Protein AF-A0A7Y5UH71-F1 (afdb_monomer_lite)

Radius of gyration: 26.9 Å; chains: 1; bounding box: 73×27×62 Å

Secondary structure (DSSP, 8-state):
-------S-HHHHHHHHHHHHHHHHHHHHTT-HHHHHHHHHHHHHHSTTSHHHHHHHHHHHHHHT-HHHHHHHHHHHHHHHHHHHHHHHHHHHHHHHHHSSSPPPHHHHHHHHTHHHHHHHHT-S-HHHHHHHHHHHHHHHHIIIIIHHHHHHHTT-HHHHHHHHHHHHHHS-B-THHHHHHHHHHHTS-HHHHTTSPPB-

Structure (mmCIF, N/CA/C/O backbone):
data_AF-A0A7Y5UH71-F1
#
_entry.id   AF-A0A7Y5UH71-F1
#
loop_
_atom_site.group_PDB
_atom_site.id
_atom_site.type_symbol
_atom_site.label_atom_id
_atom_site.label_alt_id
_atom_site.label_comp_id
_atom_site.label_asym_id
_atom_site.label_entity_id
_atom_site.label_seq_id
_atom_site.pdbx_PDB_ins_code
_atom_site.Cartn_x
_atom_site.Cartn_y
_atom_site.Cartn_z
_atom_site.occupancy
_atom_site.B_iso_or_equiv
_atom_site.auth_seq_id
_atom_site.auth_comp_id
_atom_site.auth_asym_id
_atom_site.auth_atom_id
_atom_site.pdbx_PDB_model_num
ATOM 1 N N . MET A 1 1 ? 49.092 1.165 -9.009 1.00 37.97 1 MET A N 1
ATOM 2 C CA . MET A 1 1 ? 49.458 0.628 -10.336 1.00 37.97 1 MET A CA 1
ATOM 3 C C . MET A 1 1 ? 48.408 -0.379 -10.763 1.00 37.97 1 MET A C 1
ATOM 5 O O . MET A 1 1 ? 47.916 -1.130 -9.934 1.00 37.97 1 MET A O 1
ATOM 9 N N . LEU A 1 2 ? 48.037 -0.286 -12.036 1.00 47.47 2 LEU A N 1
ATOM 10 C CA . LEU A 1 2 ? 47.002 -1.014 -12.767 1.00 47.47 2 LEU A CA 1
ATOM 11 C C . LEU A 1 2 ? 47.028 -2.535 -12.537 1.00 47.47 2 LEU A C 1
ATOM 13 O O . LEU A 1 2 ? 47.973 -3.208 -12.933 1.00 47.47 2 LEU A O 1
ATOM 17 N N . GLY A 1 3 ? 45.946 -3.069 -11.972 1.00 38.03 3 GLY A N 1
ATOM 18 C CA . GLY A 1 3 ? 45.657 -4.503 -11.905 1.00 38.03 3 GLY A CA 1
ATOM 19 C C . GLY A 1 3 ? 44.362 -4.817 -12.644 1.00 38.03 3 GLY A C 1
ATOM 20 O O . GLY A 1 3 ? 43.424 -5.348 -12.057 1.00 38.03 3 GLY A O 1
ATOM 21 N N . GLY A 1 4 ? 44.275 -4.411 -13.914 1.00 42.75 4 GLY A N 1
ATOM 22 C CA . GLY A 1 4 ? 43.166 -4.791 -14.781 1.00 42.75 4 GLY A CA 1
ATOM 23 C C . GLY A 1 4 ? 43.119 -6.311 -14.888 1.00 42.75 4 GLY A C 1
ATOM 24 O O . GLY A 1 4 ? 44.077 -6.924 -15.363 1.00 42.75 4 GLY A O 1
ATOM 25 N N . ARG A 1 5 ? 42.018 -6.924 -14.438 1.00 48.25 5 ARG A N 1
ATOM 26 C CA . ARG A 1 5 ? 41.715 -8.319 -14.767 1.00 48.25 5 ARG A CA 1
ATOM 27 C C . ARG A 1 5 ? 41.728 -8.423 -16.293 1.00 48.25 5 ARG A C 1
ATOM 29 O O . ARG A 1 5 ? 40.828 -7.921 -16.960 1.00 48.25 5 ARG A O 1
ATOM 36 N N . ARG A 1 6 ? 42.792 -9.010 -16.848 1.00 52.81 6 ARG A N 1
ATOM 37 C CA . ARG A 1 6 ? 42.854 -9.382 -18.264 1.00 52.81 6 ARG A CA 1
ATOM 38 C C . ARG A 1 6 ? 41.668 -10.313 -18.550 1.00 52.81 6 ARG A C 1
ATOM 40 O O . ARG A 1 6 ? 41.416 -11.201 -17.734 1.00 52.81 6 ARG A O 1
ATOM 47 N N . PRO A 1 7 ? 40.938 -10.133 -19.660 1.00 50.53 7 PRO A N 1
ATOM 48 C CA . PRO A 1 7 ? 39.843 -11.026 -20.000 1.00 50.53 7 PRO A CA 1
ATOM 49 C C . PRO A 1 7 ? 40.443 -12.396 -20.327 1.00 50.53 7 PRO A C 1
ATOM 51 O O . PRO A 1 7 ? 41.177 -12.532 -21.301 1.00 50.53 7 PRO A O 1
ATOM 54 N N . ILE A 1 8 ? 40.168 -13.390 -19.483 1.00 55.56 8 ILE A N 1
ATOM 55 C CA . ILE A 1 8 ? 40.640 -14.772 -19.665 1.00 55.56 8 ILE A CA 1
ATOM 56 C C . ILE A 1 8 ? 39.897 -15.467 -20.824 1.00 55.56 8 ILE A C 1
ATOM 58 O O . ILE A 1 8 ? 40.369 -16.482 -21.317 1.00 55.56 8 ILE A O 1
ATOM 62 N N . ASP A 1 9 ? 38.812 -14.887 -21.354 1.00 62.16 9 ASP A N 1
ATOM 63 C CA . ASP A 1 9 ? 38.167 -15.403 -22.565 1.00 62.16 9 ASP A CA 1
ATOM 64 C C . ASP A 1 9 ? 37.488 -14.282 -23.378 1.00 62.16 9 ASP A C 1
ATOM 66 O O . ASP A 1 9 ? 36.322 -13.929 -23.184 1.00 62.16 9 ASP A O 1
ATOM 70 N N . THR A 1 10 ? 38.245 -13.664 -24.289 1.00 72.19 10 THR A N 1
ATOM 71 C CA . THR A 1 10 ? 37.750 -12.609 -25.191 1.00 72.19 10 THR A CA 1
ATOM 72 C C . THR A 1 10 ? 36.644 -13.105 -26.123 1.00 72.19 10 THR A C 1
ATOM 74 O O . THR A 1 10 ? 35.763 -12.321 -26.481 1.00 72.19 10 THR A O 1
ATOM 77 N N . ALA A 1 11 ? 36.644 -14.395 -26.478 1.00 80.62 11 ALA A N 1
ATOM 78 C CA . ALA A 1 11 ? 35.631 -15.002 -27.337 1.00 80.62 11 ALA A CA 1
ATOM 79 C C . ALA A 1 11 ? 34.317 -15.245 -26.584 1.00 80.62 11 ALA A C 1
ATOM 81 O O . ALA A 1 11 ? 33.237 -15.040 -27.141 1.00 80.62 11 ALA A O 1
ATOM 82 N N . TYR A 1 12 ? 34.380 -15.648 -25.313 1.00 81.00 12 TYR A N 1
ATOM 83 C CA . TYR A 1 12 ? 33.202 -15.708 -24.446 1.00 81.00 12 TYR A CA 1
ATOM 84 C C . TYR A 1 12 ? 32.561 -14.327 -24.265 1.00 81.00 12 TYR A C 1
ATOM 86 O O . TYR A 1 12 ? 31.370 -14.175 -24.529 1.00 81.00 12 TYR A O 1
ATOM 94 N N . VAL A 1 13 ? 33.351 -13.306 -23.912 1.00 82.50 13 VAL A N 1
ATOM 95 C CA . VAL A 1 13 ? 32.844 -11.934 -23.719 1.00 82.50 13 VAL A CA 1
ATOM 96 C C . VAL A 1 13 ? 32.226 -11.377 -25.006 1.00 82.50 13 VAL A C 1
ATOM 98 O O . VAL A 1 13 ? 31.156 -10.776 -24.963 1.00 82.50 13 VAL A O 1
ATOM 101 N N . ALA A 1 14 ? 32.850 -11.614 -26.165 1.00 85.75 14 ALA A N 1
ATOM 102 C CA . ALA A 1 14 ? 32.298 -11.193 -27.454 1.00 85.75 14 ALA A CA 1
ATOM 103 C C . ALA A 1 14 ? 30.986 -11.920 -27.803 1.00 85.75 14 ALA A C 1
ATOM 105 O O . ALA A 1 14 ? 30.044 -11.292 -28.287 1.00 85.75 14 ALA A O 1
ATOM 106 N N . ARG A 1 15 ? 30.894 -13.232 -27.535 1.00 89.69 15 ARG A N 1
ATOM 107 C CA . ARG A 1 15 ? 29.652 -13.998 -27.737 1.00 89.69 15 ARG A CA 1
ATOM 108 C C . ARG A 1 15 ? 28.528 -13.513 -26.832 1.00 89.69 15 ARG A C 1
ATOM 110 O O . ARG A 1 15 ? 27.406 -13.382 -27.316 1.00 89.69 15 ARG A O 1
ATOM 117 N N . GLN A 1 16 ? 28.826 -13.243 -25.563 1.00 91.19 16 GLN A N 1
ATOM 118 C CA . GLN A 1 16 ? 27.834 -12.754 -24.613 1.00 91.19 16 GLN A CA 1
ATOM 119 C C . GLN A 1 16 ? 27.305 -11.380 -25.034 1.00 91.19 16 GLN A C 1
ATOM 121 O O . GLN A 1 16 ? 26.099 -11.222 -25.189 1.00 91.19 16 GLN A O 1
ATOM 126 N N . LEU A 1 17 ? 28.197 -10.446 -25.381 1.00 91.69 17 LEU A N 1
ATOM 127 C CA . LEU A 1 17 ? 27.810 -9.132 -25.899 1.00 91.69 17 LEU A CA 1
ATOM 128 C C . LEU A 1 17 ? 26.914 -9.236 -27.148 1.00 91.69 17 LEU A C 1
ATOM 130 O O . LEU A 1 17 ? 25.917 -8.528 -27.263 1.00 91.69 17 LEU A O 1
ATOM 134 N N . ALA A 1 18 ? 27.225 -10.147 -28.076 1.00 93.75 18 ALA A N 1
ATOM 135 C CA . ALA A 1 18 ? 26.396 -10.370 -29.260 1.00 93.75 18 ALA A CA 1
ATOM 136 C C . ALA A 1 18 ? 25.012 -10.959 -28.927 1.00 93.75 18 ALA A C 1
ATOM 138 O O . ALA A 1 18 ? 24.036 -10.680 -29.624 1.00 93.75 18 ALA A O 1
ATOM 139 N N . LEU A 1 19 ? 24.905 -11.798 -27.892 1.00 95.19 19 LEU A N 1
ATOM 140 C CA . LEU A 1 19 ? 23.616 -12.287 -27.395 1.00 95.19 19 LEU A CA 1
ATOM 141 C C . LEU A 1 19 ? 22.807 -11.158 -26.756 1.00 95.19 19 LEU A C 1
ATOM 143 O O . LEU A 1 19 ? 21.626 -11.027 -27.067 1.00 95.19 19 LEU A O 1
ATOM 147 N N . ASP A 1 20 ? 23.448 -10.320 -25.947 1.00 95.44 20 ASP A N 1
ATOM 148 C CA . ASP A 1 20 ? 22.790 -9.212 -25.257 1.00 95.44 20 ASP A CA 1
ATOM 149 C C . ASP A 1 20 ? 22.256 -8.168 -26.241 1.00 95.44 20 ASP A C 1
ATOM 151 O O . ASP A 1 20 ? 21.101 -7.756 -26.128 1.00 95.44 20 ASP A O 1
ATOM 155 N N . LEU A 1 21 ? 23.041 -7.822 -27.267 1.00 96.69 21 LEU A N 1
ATOM 156 C CA . LEU A 1 21 ? 22.605 -6.937 -28.351 1.00 96.69 21 LEU A CA 1
ATOM 157 C C . LEU A 1 21 ? 21.426 -7.529 -29.134 1.00 96.69 21 LEU A C 1
ATOM 159 O O . LEU A 1 21 ? 20.448 -6.833 -29.382 1.00 96.69 21 LEU A O 1
ATOM 163 N N . ARG A 1 22 ? 21.464 -8.826 -29.475 1.00 97.50 22 ARG A N 1
ATOM 164 C CA . ARG A 1 22 ? 20.330 -9.493 -30.145 1.00 97.50 22 ARG A CA 1
ATOM 165 C C . ARG A 1 22 ? 19.072 -9.509 -29.285 1.00 97.50 22 ARG A C 1
ATOM 167 O O . ARG A 1 22 ? 17.972 -9.412 -29.824 1.00 97.50 22 ARG A O 1
ATOM 174 N N . HIS A 1 23 ? 19.222 -9.655 -27.972 1.00 97.31 23 HIS A N 1
ATOM 175 C CA . HIS A 1 23 ? 18.093 -9.597 -27.057 1.00 97.31 23 HIS A CA 1
ATOM 176 C C . HIS A 1 23 ? 17.493 -8.187 -27.010 1.00 97.31 23 HIS A C 1
ATOM 178 O O . HIS A 1 23 ? 16.288 -8.052 -27.203 1.00 97.31 23 HIS A O 1
ATOM 184 N N . ALA A 1 24 ? 18.324 -7.150 -26.857 1.00 97.19 24 ALA A N 1
ATOM 185 C CA . ALA A 1 24 ? 17.881 -5.755 -26.895 1.00 97.19 24 ALA A CA 1
ATOM 186 C C . ALA A 1 24 ? 17.159 -5.417 -28.214 1.00 97.19 24 ALA A C 1
ATOM 188 O O . ALA A 1 24 ? 16.042 -4.900 -28.194 1.00 97.19 24 ALA A O 1
ATOM 189 N N . ASP A 1 25 ? 17.731 -5.822 -29.351 1.00 97.44 25 ASP A N 1
ATOM 190 C CA . ASP A 1 25 ? 17.113 -5.700 -30.676 1.00 97.44 25 ASP A CA 1
ATOM 191 C C . ASP A 1 25 ? 15.751 -6.406 -30.755 1.00 97.44 25 ASP A C 1
ATOM 193 O O . ASP A 1 25 ? 14.819 -5.911 -31.389 1.00 97.44 25 ASP A O 1
ATOM 197 N N . SER A 1 26 ? 15.635 -7.598 -30.161 1.00 97.94 26 SER A N 1
ATOM 198 C CA . SER A 1 26 ? 14.390 -8.369 -30.163 1.00 97.94 26 SER A CA 1
ATOM 199 C C . SER A 1 26 ? 13.295 -7.667 -29.365 1.00 97.94 26 SER A C 1
ATOM 201 O O . SER A 1 26 ? 12.152 -7.641 -29.818 1.00 97.94 26 SER A O 1
ATOM 203 N N . LEU A 1 27 ? 13.635 -7.097 -28.205 1.00 96.94 27 LEU A N 1
ATOM 204 C CA . LEU A 1 27 ? 12.713 -6.294 -27.396 1.00 96.94 27 LEU A CA 1
ATOM 205 C C . LEU A 1 27 ? 12.265 -5.056 -28.179 1.00 96.94 27 LEU A C 1
ATOM 207 O O . LEU A 1 27 ? 11.071 -4.763 -28.245 1.00 96.94 27 LEU A O 1
ATOM 211 N N . GLU A 1 28 ? 13.208 -4.381 -28.845 1.00 95.69 28 GLU A N 1
ATOM 212 C CA . GLU A 1 28 ? 12.903 -3.202 -29.651 1.00 95.69 28 GLU A CA 1
ATOM 213 C C . GLU A 1 28 ? 11.927 -3.544 -30.791 1.00 95.69 28 GLU A C 1
ATOM 215 O O . GLU A 1 28 ? 10.912 -2.871 -30.971 1.00 95.69 28 GLU A O 1
ATOM 220 N N . ARG A 1 29 ? 12.182 -4.626 -31.538 1.00 96.19 29 ARG A N 1
ATOM 221 C CA . ARG A 1 29 ? 11.302 -5.073 -32.634 1.00 96.19 29 ARG A CA 1
ATOM 222 C C . ARG A 1 29 ? 9.929 -5.532 -32.151 1.00 96.19 29 ARG A C 1
ATOM 224 O O . ARG A 1 29 ? 8.959 -5.395 -32.890 1.00 96.19 29 ARG A O 1
ATOM 231 N N . ALA A 1 30 ? 9.843 -6.060 -30.932 1.00 95.94 30 ALA A N 1
ATOM 232 C CA . ALA A 1 30 ? 8.582 -6.427 -30.295 1.00 95.94 30 ALA A CA 1
ATOM 233 C C . ALA A 1 30 ? 7.802 -5.213 -29.749 1.00 95.94 30 ALA A C 1
ATOM 235 O O . ALA A 1 30 ? 6.698 -5.382 -29.237 1.00 95.94 30 ALA A O 1
ATOM 236 N N . GLY A 1 31 ? 8.357 -3.998 -29.836 1.00 92.88 31 GLY A N 1
ATOM 237 C CA . GLY A 1 31 ? 7.751 -2.786 -29.285 1.00 92.88 31 GLY A CA 1
ATOM 238 C C . GLY A 1 31 ? 7.830 -2.688 -27.759 1.00 92.88 31 GLY A C 1
ATOM 239 O O . GLY A 1 31 ? 7.159 -1.845 -27.167 1.00 92.88 31 GLY A O 1
ATOM 240 N N . GLN A 1 32 ? 8.648 -3.524 -27.115 1.00 94.19 32 GLN A N 1
ATOM 241 C CA . GLN A 1 32 ? 8.912 -3.486 -25.675 1.00 94.19 32 GLN A CA 1
ATOM 242 C C . GLN A 1 32 ? 9.978 -2.421 -25.389 1.00 94.19 32 GLN A C 1
ATOM 244 O O . GLN A 1 32 ? 11.134 -2.726 -25.094 1.00 94.19 32 GLN A O 1
ATOM 249 N N . TRP A 1 33 ? 9.598 -1.154 -25.583 1.00 94.12 33 TRP A N 1
ATOM 250 C CA . TRP A 1 33 ? 10.518 -0.012 -25.598 1.00 94.12 33 TRP A CA 1
ATOM 251 C C . TRP A 1 33 ? 11.258 0.189 -24.273 1.00 94.12 33 TRP A C 1
ATOM 253 O O . TRP A 1 33 ? 12.443 0.504 -24.286 1.00 94.12 33 TRP A O 1
ATOM 263 N N . ASP A 1 34 ? 10.577 -0.008 -23.146 1.00 94.31 34 ASP A N 1
ATOM 264 C CA . ASP A 1 34 ? 11.148 0.095 -21.802 1.00 94.31 34 ASP A CA 1
ATOM 265 C C . ASP A 1 34 ? 12.222 -0.976 -21.561 1.00 94.31 34 ASP A C 1
ATOM 267 O O . ASP A 1 34 ? 13.342 -0.657 -21.158 1.00 94.31 34 ASP A O 1
ATOM 271 N N . GLY A 1 35 ? 11.913 -2.234 -21.890 1.00 95.25 35 GLY A N 1
ATOM 272 C CA . GLY A 1 35 ? 12.853 -3.346 -21.780 1.00 95.25 35 GLY A CA 1
ATOM 273 C C . GLY A 1 35 ? 14.047 -3.196 -22.724 1.00 95.25 35 GLY A C 1
ATOM 274 O O . GLY A 1 35 ? 15.187 -3.435 -22.324 1.00 95.25 35 GLY A O 1
ATOM 275 N N . ALA A 1 36 ? 13.806 -2.762 -23.964 1.00 96.88 36 ALA A N 1
ATOM 276 C CA . ALA A 1 36 ? 14.859 -2.527 -24.948 1.00 96.88 36 ALA A CA 1
ATOM 277 C C . ALA A 1 36 ? 15.823 -1.421 -24.498 1.00 96.88 36 ALA A C 1
ATOM 279 O O . ALA A 1 36 ? 17.039 -1.613 -24.524 1.00 96.88 36 ALA A O 1
ATOM 280 N N . GLU A 1 37 ? 15.292 -0.278 -24.051 1.00 97.19 37 GLU A N 1
ATOM 281 C CA . GLU A 1 37 ? 16.109 0.828 -23.555 1.00 97.19 37 GLU A CA 1
ATOM 282 C C . GLU A 1 37 ? 16.962 0.399 -22.359 1.00 97.19 37 GLU A C 1
ATOM 284 O O . GLU A 1 37 ? 18.172 0.638 -22.362 1.00 97.19 37 GLU A O 1
ATOM 289 N N . LEU A 1 38 ? 16.352 -0.250 -21.358 1.00 96.50 38 LEU A N 1
ATOM 290 C CA . LEU A 1 38 ? 17.066 -0.735 -20.178 1.00 96.50 38 LEU A CA 1
ATOM 291 C C . LEU A 1 38 ? 18.224 -1.646 -20.590 1.00 96.50 38 LEU A C 1
ATOM 293 O O . LEU A 1 38 ? 19.358 -1.427 -20.163 1.00 96.50 38 LEU A O 1
ATOM 297 N N . ARG A 1 39 ? 17.967 -2.605 -21.488 1.00 97.31 39 ARG A N 1
ATOM 298 C CA . ARG A 1 39 ? 18.988 -3.559 -21.922 1.00 97.31 39 ARG A CA 1
ATOM 299 C C . ARG A 1 39 ? 20.139 -2.890 -22.670 1.00 97.31 39 ARG A C 1
ATOM 301 O O . ARG A 1 39 ? 21.297 -3.224 -22.432 1.00 97.31 39 ARG A O 1
ATOM 308 N N . TYR A 1 40 ? 19.855 -1.922 -23.540 1.00 98.12 40 TYR A N 1
ATOM 309 C CA . TYR A 1 40 ? 20.910 -1.154 -24.205 1.00 98.12 40 TYR A CA 1
ATOM 310 C C . TYR A 1 40 ? 21.727 -0.296 -23.221 1.00 98.12 40 TYR A C 1
ATOM 312 O O . TYR A 1 40 ? 22.945 -0.190 -23.385 1.00 98.12 40 TYR A O 1
ATOM 320 N N . ARG A 1 41 ? 21.105 0.280 -22.179 1.00 97.5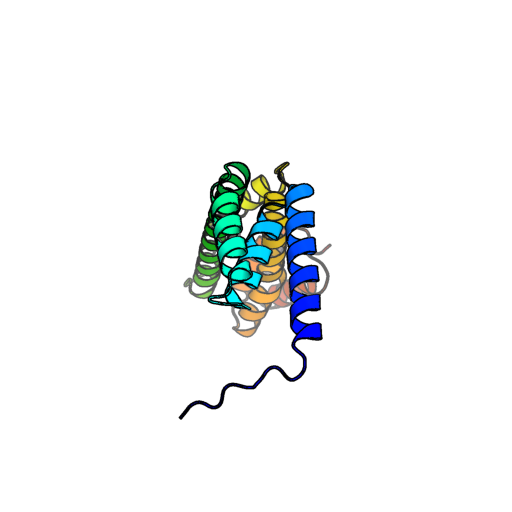0 41 ARG A N 1
ATOM 321 C CA . ARG A 1 41 ? 21.835 1.010 -21.123 1.00 97.50 41 ARG A CA 1
ATOM 322 C C . ARG A 1 41 ? 22.742 0.085 -20.310 1.00 97.50 41 ARG A C 1
ATOM 324 O O . ARG A 1 41 ? 23.885 0.456 -20.058 1.00 97.50 41 ARG A O 1
ATOM 331 N N . GLU A 1 42 ? 22.273 -1.108 -19.946 1.00 96.38 42 GLU A N 1
ATOM 332 C CA . GLU A 1 42 ? 23.088 -2.132 -19.269 1.00 96.38 42 GLU A CA 1
ATOM 333 C C . GLU A 1 42 ? 24.315 -2.514 -20.108 1.00 96.38 42 GLU A C 1
ATOM 335 O O . GLU A 1 42 ? 25.440 -2.445 -19.619 1.00 96.38 42 GLU A O 1
ATOM 340 N N . ILE A 1 43 ? 24.127 -2.792 -21.405 1.00 95.62 43 ILE A N 1
ATOM 341 C CA . ILE A 1 43 ? 25.232 -3.090 -22.331 1.00 95.62 43 ILE A CA 1
ATOM 342 C C . ILE A 1 43 ? 26.254 -1.944 -22.358 1.00 95.62 43 ILE A C 1
ATOM 344 O O . ILE A 1 43 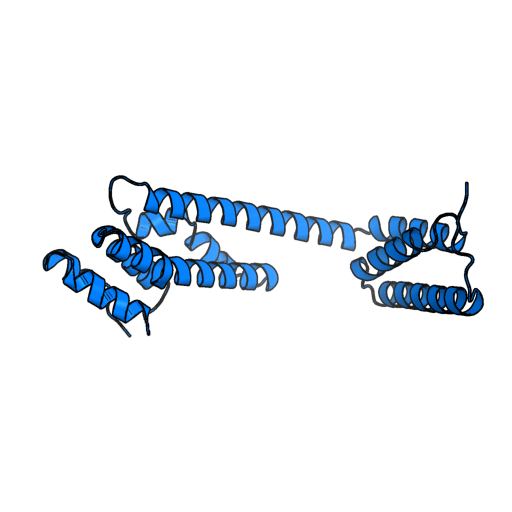? 27.462 -2.181 -22.314 1.00 95.62 43 ILE A O 1
ATOM 348 N N . ALA A 1 44 ? 25.797 -0.691 -22.414 1.00 95.81 44 ALA A N 1
ATOM 349 C CA . ALA A 1 44 ? 26.689 0.467 -22.413 1.00 95.81 44 ALA A CA 1
ATOM 350 C C . ALA A 1 44 ? 27.522 0.590 -21.122 1.00 95.81 44 ALA A C 1
ATOM 352 O O . ALA A 1 44 ? 28.677 1.022 -21.185 1.00 95.81 44 ALA A O 1
ATOM 353 N N . LEU A 1 45 ? 26.955 0.200 -19.975 1.00 94.06 45 LEU A N 1
ATOM 354 C CA . LEU A 1 45 ? 27.646 0.163 -18.682 1.00 94.06 45 LEU A CA 1
ATOM 355 C C . LEU A 1 45 ? 28.649 -0.994 -18.584 1.00 94.06 45 LEU A C 1
ATOM 357 O O . LEU A 1 45 ? 29.715 -0.811 -17.997 1.00 94.06 45 LEU A O 1
ATOM 361 N N . ASP A 1 46 ? 28.337 -2.147 -19.179 1.00 90.94 46 ASP A N 1
ATOM 362 C CA . ASP A 1 46 ? 29.180 -3.349 -19.136 1.00 90.94 46 ASP A CA 1
ATOM 363 C C . ASP A 1 46 ? 30.406 -3.260 -20.058 1.00 90.94 46 ASP A C 1
ATOM 365 O O . ASP A 1 46 ? 31.467 -3.820 -19.761 1.00 90.94 46 ASP A O 1
ATOM 369 N N . VAL A 1 47 ? 30.294 -2.539 -21.180 1.00 90.19 47 VAL A N 1
ATOM 370 C CA . VAL A 1 47 ? 31.397 -2.338 -22.137 1.00 90.19 47 VAL A CA 1
ATOM 371 C C . VAL A 1 47 ? 31.705 -0.855 -22.395 1.00 90.19 47 VAL A C 1
ATOM 373 O O . VAL A 1 47 ? 31.649 -0.388 -23.542 1.00 90.19 47 VAL A O 1
ATOM 376 N N . PRO A 1 48 ? 32.105 -0.095 -21.357 1.00 88.38 48 PRO A N 1
ATOM 377 C CA . PRO A 1 48 ? 32.317 1.339 -21.478 1.00 88.38 48 PRO A CA 1
ATOM 378 C C . PRO A 1 48 ? 33.484 1.644 -22.427 1.00 88.38 48 PRO A C 1
ATOM 380 O O . PRO A 1 48 ? 34.523 0.980 -22.422 1.00 88.38 48 PRO A O 1
ATOM 383 N N . GLY A 1 49 ? 33.313 2.664 -23.271 1.00 83.38 49 GLY A N 1
ATOM 384 C CA . GLY A 1 49 ? 34.339 3.133 -24.211 1.00 83.38 49 GLY A CA 1
ATOM 385 C C . GLY A 1 49 ? 34.514 2.291 -25.482 1.00 83.38 49 GLY A C 1
ATOM 386 O O . GLY A 1 49 ? 35.209 2.732 -26.400 1.00 83.38 49 GLY A O 1
ATOM 387 N N . ARG A 1 50 ? 33.864 1.125 -25.598 1.00 89.12 50 ARG A N 1
ATOM 388 C CA . ARG A 1 50 ? 33.850 0.342 -26.846 1.00 89.12 50 ARG A CA 1
ATOM 389 C C . ARG A 1 50 ? 32.856 0.917 -27.867 1.00 89.12 50 ARG A C 1
ATOM 391 O O . ARG A 1 50 ? 31.873 1.543 -27.464 1.00 89.12 50 ARG A O 1
ATOM 398 N N . PRO A 1 51 ? 33.078 0.736 -29.185 1.00 92.81 51 PRO A N 1
ATOM 399 C CA . PRO A 1 51 ? 32.113 1.137 -30.211 1.00 92.81 51 PRO A CA 1
ATOM 400 C C . PRO A 1 51 ? 30.703 0.593 -29.954 1.00 92.81 51 PRO A C 1
ATOM 402 O O . PRO A 1 51 ? 29.746 1.353 -30.035 1.00 92.81 51 PRO A O 1
ATOM 405 N N . GLU A 1 52 ? 30.585 -0.675 -29.563 1.00 91.94 52 GLU A N 1
ATOM 406 C CA . GLU A 1 52 ? 29.313 -1.343 -29.277 1.00 91.94 52 GLU A CA 1
ATOM 407 C C . GLU A 1 52 ? 28.588 -0.703 -28.090 1.00 91.94 52 GLU A C 1
ATOM 409 O O . GLU A 1 52 ? 27.399 -0.417 -28.187 1.00 91.94 52 GLU A O 1
ATOM 414 N N . GLY A 1 53 ? 29.307 -0.399 -27.003 1.00 92.62 53 GLY A N 1
ATOM 415 C CA . GLY A 1 53 ? 28.738 0.296 -25.845 1.00 92.62 53 GLY A CA 1
ATOM 416 C C . GLY A 1 53 ? 28.270 1.715 -26.182 1.00 92.62 53 GLY A C 1
ATOM 417 O O . GLY A 1 53 ? 27.207 2.138 -25.736 1.00 92.62 53 GLY A O 1
ATOM 418 N N . ARG A 1 54 ? 29.013 2.443 -27.031 1.00 95.31 54 ARG A N 1
ATOM 419 C CA . ARG A 1 54 ? 28.599 3.776 -27.512 1.00 95.31 54 ARG A CA 1
ATOM 420 C C . ARG A 1 54 ? 27.353 3.716 -28.396 1.00 95.31 54 ARG A C 1
ATOM 422 O O . ARG A 1 54 ? 26.481 4.566 -28.252 1.00 95.31 54 ARG A O 1
ATOM 429 N N . LEU A 1 55 ? 27.265 2.728 -29.288 1.00 95.81 55 LEU A N 1
ATOM 430 C CA . LEU A 1 55 ? 26.089 2.520 -30.138 1.00 95.81 55 LEU A CA 1
ATOM 431 C C . LEU A 1 55 ? 24.867 2.108 -29.314 1.00 95.81 55 LEU A C 1
ATOM 433 O O . LEU A 1 55 ? 23.789 2.653 -29.529 1.00 95.81 55 LEU A O 1
ATOM 437 N N . ALA A 1 56 ? 25.041 1.210 -28.340 1.00 96.56 56 ALA A N 1
ATOM 438 C CA . ALA A 1 56 ? 23.981 0.823 -27.416 1.00 96.56 56 ALA A CA 1
ATOM 439 C C . ALA A 1 56 ? 23.467 2.036 -26.625 1.00 96.56 56 ALA A C 1
ATOM 441 O O . ALA A 1 56 ? 22.263 2.265 -26.577 1.00 96.56 56 ALA A O 1
ATOM 442 N N . LEU A 1 57 ? 24.361 2.876 -26.092 1.00 97.12 57 LEU A N 1
ATOM 443 C CA . LEU A 1 57 ? 23.956 4.097 -25.391 1.00 97.12 57 LEU A CA 1
ATOM 444 C C . LEU A 1 57 ? 23.183 5.062 -26.300 1.00 97.12 57 LEU A C 1
ATOM 446 O O . LEU A 1 57 ? 22.117 5.534 -25.915 1.00 97.12 57 LEU A O 1
ATOM 450 N N . ALA A 1 58 ? 23.681 5.317 -27.514 1.00 96.94 58 ALA A N 1
ATOM 451 C CA . ALA A 1 58 ? 22.989 6.172 -28.478 1.00 96.94 58 ALA A CA 1
ATOM 452 C C . ALA A 1 58 ? 21.591 5.627 -28.810 1.00 96.94 58 ALA A C 1
ATOM 454 O O . ALA A 1 58 ? 20.622 6.384 -28.846 1.00 96.94 58 ALA A O 1
ATOM 455 N N . ARG A 1 59 ? 21.469 4.304 -28.974 1.00 96.88 59 ARG A N 1
ATOM 456 C CA . ARG A 1 59 ? 20.188 3.653 -29.243 1.00 96.88 59 ARG A CA 1
ATOM 457 C C . ARG A 1 59 ? 19.229 3.738 -28.060 1.00 96.88 59 ARG A C 1
ATOM 459 O O . ARG A 1 59 ? 18.052 4.035 -28.256 1.00 96.88 59 ARG A O 1
ATOM 466 N N . ALA A 1 60 ? 19.722 3.544 -26.838 1.00 96.88 60 ALA A N 1
ATOM 467 C CA . ALA A 1 60 ? 18.938 3.762 -25.628 1.00 96.88 60 ALA A CA 1
ATOM 468 C C . ALA A 1 60 ? 18.429 5.208 -25.543 1.00 96.88 60 ALA A C 1
ATOM 470 O O . ALA A 1 60 ? 17.263 5.432 -25.235 1.00 96.88 60 ALA A O 1
ATOM 471 N N . ASP A 1 61 ? 19.260 6.199 -25.862 1.00 96.75 61 ASP A N 1
ATOM 472 C CA . ASP A 1 61 ? 18.847 7.604 -25.829 1.00 96.75 61 ASP A CA 1
ATOM 473 C C . ASP A 1 61 ? 17.827 7.953 -26.924 1.00 96.75 61 ASP A C 1
ATOM 475 O O . ASP A 1 61 ? 16.962 8.801 -26.706 1.00 96.75 61 ASP A O 1
ATOM 479 N N . GLU A 1 62 ? 17.881 7.300 -28.088 1.00 96.38 62 GLU A N 1
ATOM 480 C CA . GLU A 1 62 ? 16.840 7.406 -29.119 1.00 96.38 62 GLU A CA 1
ATOM 481 C C . GLU A 1 62 ? 15.515 6.793 -28.657 1.00 96.38 62 GLU A C 1
ATOM 483 O O . GLU A 1 62 ? 14.470 7.438 -28.757 1.00 96.38 62 GLU A O 1
ATOM 488 N N . ILE A 1 63 ? 15.546 5.570 -28.117 1.00 96.12 63 ILE A N 1
ATOM 489 C CA . ILE A 1 63 ? 14.352 4.903 -27.581 1.00 96.12 63 ILE A CA 1
ATOM 490 C C . ILE A 1 63 ? 13.761 5.727 -26.431 1.00 96.12 63 ILE A C 1
ATOM 492 O O . ILE A 1 63 ? 12.552 5.946 -26.392 1.00 96.12 63 ILE A O 1
ATOM 496 N N . GLY A 1 64 ? 14.615 6.262 -25.555 1.00 93.19 64 GLY A N 1
ATOM 497 C CA . GLY A 1 64 ? 14.256 7.105 -24.416 1.00 93.19 64 GLY A CA 1
ATOM 498 C C . GLY A 1 64 ? 13.489 8.381 -24.775 1.00 93.19 64 GLY A C 1
ATOM 499 O O . GLY A 1 64 ? 12.798 8.924 -23.913 1.00 93.19 64 GLY A O 1
ATOM 500 N N . LYS A 1 65 ? 13.586 8.849 -26.027 1.00 94.81 65 LYS A N 1
ATOM 501 C CA . LYS A 1 65 ? 12.878 10.031 -26.550 1.00 94.81 65 LYS A CA 1
ATOM 502 C C . LYS A 1 65 ? 11.544 9.697 -27.220 1.00 94.81 65 LYS A C 1
ATOM 504 O O . LYS A 1 65 ? 10.860 10.610 -27.667 1.00 94.81 65 LYS A O 1
ATOM 509 N N . ARG A 1 66 ? 11.173 8.418 -27.334 1.00 93.31 66 ARG A N 1
ATOM 510 C CA . ARG A 1 66 ? 9.904 8.019 -27.957 1.00 93.31 66 ARG A CA 1
ATOM 511 C C . ARG A 1 66 ? 8.723 8.408 -27.073 1.00 93.31 66 ARG A C 1
ATOM 513 O O . ARG A 1 66 ? 8.700 8.063 -25.893 1.00 93.31 66 ARG A O 1
ATOM 520 N N . ASP A 1 67 ? 7.697 9.003 -27.680 1.00 91.81 67 ASP A N 1
ATOM 521 C CA . ASP A 1 67 ? 6.486 9.454 -26.982 1.00 91.81 67 ASP A CA 1
ATOM 522 C C . ASP A 1 67 ? 5.841 8.350 -26.141 1.00 91.81 67 ASP A C 1
ATOM 524 O O . ASP A 1 67 ? 5.544 8.568 -24.974 1.00 91.81 67 ASP A O 1
ATOM 528 N N . ALA A 1 68 ? 5.711 7.133 -26.682 1.00 86.56 68 ALA A N 1
ATOM 529 C CA . ALA A 1 68 ? 5.127 6.001 -25.957 1.00 86.56 68 ALA A CA 1
ATOM 530 C C . ALA A 1 68 ? 5.852 5.696 -24.632 1.00 86.56 68 ALA A C 1
ATOM 532 O O . ALA A 1 68 ? 5.211 5.396 -23.624 1.00 86.56 68 ALA A O 1
ATOM 533 N N . LEU A 1 69 ? 7.184 5.800 -24.617 1.00 91.19 69 LEU A N 1
ATOM 534 C CA . LEU A 1 69 ? 7.985 5.560 -23.420 1.00 91.19 69 LEU A CA 1
ATOM 535 C C . LEU A 1 69 ? 7.942 6.756 -22.462 1.00 91.19 69 LEU A C 1
ATOM 537 O O . LEU A 1 69 ? 7.897 6.562 -21.249 1.00 91.19 69 LEU A O 1
ATOM 541 N N . LEU A 1 70 ? 7.905 7.985 -22.984 1.00 92.06 70 LEU A N 1
ATOM 542 C CA . LEU A 1 70 ? 7.701 9.188 -22.173 1.00 92.06 70 LEU A CA 1
ATOM 543 C C . LEU A 1 70 ? 6.332 9.166 -21.478 1.00 92.06 70 LEU A C 1
ATOM 545 O O . LEU A 1 70 ? 6.258 9.406 -20.276 1.00 92.06 70 LEU A O 1
ATOM 549 N N . THR A 1 71 ? 5.267 8.794 -22.194 1.00 89.88 71 THR A N 1
ATOM 550 C CA . THR A 1 71 ? 3.921 8.614 -21.632 1.00 89.88 71 THR A CA 1
ATOM 551 C C . THR A 1 71 ? 3.897 7.517 -20.572 1.00 89.88 71 THR A C 1
ATOM 553 O O . THR A 1 71 ? 3.345 7.729 -19.494 1.00 89.88 71 THR A O 1
ATOM 556 N N . LEU A 1 72 ? 4.524 6.363 -20.832 1.00 87.62 72 LEU A N 1
ATOM 557 C CA . LEU A 1 72 ? 4.618 5.278 -19.851 1.00 87.62 72 LEU A CA 1
ATOM 558 C C . LEU A 1 72 ? 5.347 5.727 -18.576 1.00 87.62 72 LEU A C 1
ATOM 560 O O . LEU A 1 72 ? 4.869 5.482 -17.470 1.00 87.62 72 LEU A O 1
ATOM 564 N N . ARG A 1 73 ? 6.489 6.406 -18.717 1.00 90.69 73 ARG A N 1
ATOM 565 C CA . ARG A 1 73 ? 7.269 6.925 -17.584 1.00 90.69 73 ARG A CA 1
ATOM 566 C C . ARG A 1 73 ? 6.486 7.934 -16.766 1.00 90.69 73 ARG A C 1
ATOM 568 O O . ARG A 1 73 ? 6.507 7.858 -15.542 1.00 90.69 73 ARG A O 1
ATOM 575 N N . GLU A 1 74 ? 5.780 8.840 -17.429 1.00 91.44 74 GLU A N 1
ATOM 576 C CA . GLU A 1 74 ? 4.928 9.809 -16.753 1.00 91.44 74 GLU A CA 1
ATOM 577 C C . GLU A 1 74 ? 3.791 9.116 -15.994 1.00 91.44 74 GLU A C 1
ATOM 579 O O . GLU A 1 74 ? 3.541 9.428 -14.832 1.00 91.44 74 GLU A O 1
ATOM 584 N N . HIS A 1 75 ? 3.167 8.100 -16.595 1.00 87.44 75 HIS A N 1
ATOM 585 C CA . HIS A 1 75 ? 2.144 7.302 -15.926 1.00 87.44 75 HIS A CA 1
ATOM 586 C C . HIS A 1 75 ? 2.687 6.581 -14.681 1.00 87.44 75 HIS A C 1
ATOM 588 O O . HIS A 1 75 ? 2.060 6.606 -13.619 1.00 87.44 75 HIS A O 1
ATOM 594 N N . ILE A 1 76 ? 3.871 5.966 -14.784 1.00 88.19 76 ILE A N 1
ATOM 595 C CA . ILE A 1 76 ? 4.555 5.324 -13.652 1.00 88.19 76 ILE A CA 1
ATOM 596 C C . ILE A 1 76 ? 4.882 6.355 -12.566 1.00 88.19 76 ILE A C 1
ATOM 598 O O . ILE A 1 76 ? 4.629 6.094 -11.391 1.00 88.19 76 ILE A O 1
ATOM 602 N N . ARG A 1 77 ? 5.397 7.533 -12.943 1.00 91.31 77 ARG A N 1
ATOM 603 C CA . ARG A 1 77 ? 5.733 8.620 -12.012 1.00 91.31 77 ARG A CA 1
ATOM 604 C C . ARG A 1 77 ? 4.502 9.083 -11.236 1.00 91.31 77 ARG A C 1
ATOM 606 O O . ARG A 1 77 ? 4.527 9.084 -10.010 1.00 91.31 77 ARG A O 1
ATOM 613 N N . LEU A 1 78 ? 3.417 9.414 -11.935 1.00 89.31 78 LEU A N 1
ATOM 614 C CA . LEU A 1 78 ? 2.162 9.854 -11.318 1.00 89.31 78 LEU A CA 1
ATOM 615 C C . LEU A 1 78 ? 1.554 8.772 -10.414 1.00 89.31 78 LEU A C 1
ATOM 617 O O . LEU A 1 78 ? 1.035 9.078 -9.337 1.00 89.31 78 LEU A O 1
ATOM 621 N N . SER A 1 79 ? 1.653 7.503 -10.820 1.00 87.12 79 SER A N 1
ATOM 622 C CA . SER A 1 79 ? 1.214 6.369 -9.999 1.00 87.12 79 SER A CA 1
ATOM 623 C C . SER A 1 79 ? 2.036 6.266 -8.711 1.00 87.12 79 SER A C 1
ATOM 625 O O . SER A 1 79 ? 1.465 6.176 -7.628 1.00 87.12 79 SER A O 1
ATOM 627 N N . ALA A 1 80 ? 3.365 6.369 -8.804 1.00 89.25 80 ALA A N 1
ATOM 628 C CA . ALA A 1 80 ? 4.257 6.323 -7.647 1.00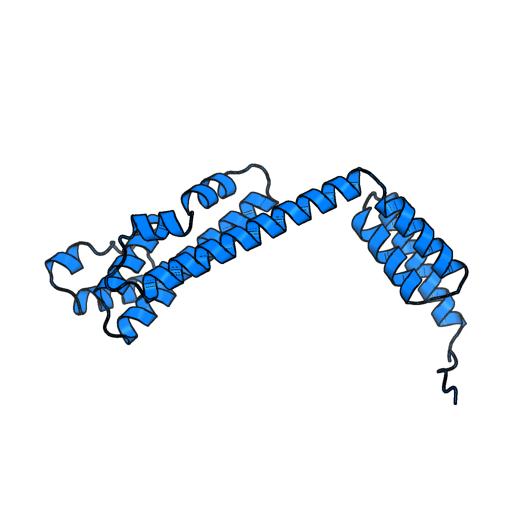 89.25 80 ALA A CA 1
ATOM 629 C C . ALA A 1 80 ? 4.038 7.503 -6.681 1.00 89.25 80 ALA A C 1
ATOM 631 O O . ALA A 1 80 ? 4.053 7.321 -5.464 1.00 89.25 80 ALA A O 1
ATOM 632 N N . GLU A 1 81 ? 3.796 8.708 -7.203 1.00 91.56 81 GLU A N 1
ATOM 633 C CA . GLU A 1 81 ? 3.471 9.888 -6.390 1.00 91.56 81 GLU A CA 1
ATOM 634 C C . GLU A 1 81 ? 2.144 9.729 -5.653 1.00 91.56 81 GLU A C 1
ATOM 636 O O . GLU A 1 81 ? 2.038 10.064 -4.470 1.00 91.56 81 GLU A O 1
ATOM 641 N N . THR A 1 82 ? 1.145 9.169 -6.334 1.00 89.00 82 THR A N 1
ATOM 642 C CA . THR A 1 82 ? -0.153 8.865 -5.731 1.00 89.00 82 THR A CA 1
ATOM 643 C C . THR A 1 82 ? -0.002 7.829 -4.617 1.00 89.00 82 THR A C 1
ATOM 645 O O . THR A 1 82 ? -0.483 8.053 -3.505 1.00 89.00 82 THR A O 1
ATOM 648 N N . ASP A 1 83 ? 0.729 6.743 -4.875 1.00 88.75 83 ASP A N 1
ATOM 649 C CA . ASP A 1 83 ? 0.980 5.683 -3.896 1.00 88.75 83 ASP A CA 1
ATOM 650 C C . ASP A 1 83 ? 1.719 6.208 -2.657 1.00 88.75 83 ASP A C 1
ATOM 652 O O . ASP A 1 83 ? 1.364 5.859 -1.526 1.00 88.75 83 ASP A O 1
ATOM 656 N N . LEU A 1 84 ? 2.715 7.082 -2.842 1.00 91.25 84 LEU A N 1
ATOM 657 C CA . LEU A 1 84 ? 3.436 7.718 -1.738 1.00 91.25 84 LEU A CA 1
ATOM 658 C C . LEU A 1 84 ? 2.534 8.669 -0.938 1.00 91.25 84 LEU A C 1
ATOM 660 O O . LEU A 1 84 ? 2.591 8.687 0.297 1.00 91.25 84 LEU A O 1
ATOM 664 N N . SER A 1 85 ? 1.692 9.447 -1.624 1.00 92.00 85 SER A N 1
ATOM 665 C CA . SER A 1 85 ? 0.735 10.359 -0.989 1.00 92.00 85 SER A CA 1
ATOM 666 C C . SER A 1 85 ? -0.262 9.595 -0.120 1.00 92.00 85 SER A C 1
ATOM 668 O O . SER A 1 85 ? -0.469 9.941 1.046 1.00 92.00 85 SER A O 1
ATOM 670 N N . ASP A 1 86 ? -0.827 8.510 -0.647 1.00 91.25 86 ASP A N 1
ATOM 671 C CA . ASP A 1 86 ? -1.746 7.657 0.100 1.00 91.25 86 ASP A CA 1
ATOM 672 C C . ASP A 1 86 ? -1.050 6.953 1.262 1.00 91.25 86 ASP A C 1
ATOM 674 O O . ASP A 1 86 ? -1.616 6.875 2.352 1.00 91.25 86 ASP A O 1
ATOM 678 N N . ALA A 1 87 ? 0.193 6.499 1.073 1.00 91.00 87 ALA A N 1
ATOM 679 C CA . ALA A 1 87 ? 0.965 5.889 2.148 1.00 91.00 87 ALA A CA 1
ATOM 680 C C . ALA A 1 87 ? 1.232 6.851 3.302 1.00 91.00 87 ALA A C 1
ATOM 682 O O . ALA A 1 87 ? 1.067 6.489 4.468 1.00 91.00 87 ALA A O 1
ATOM 683 N N . THR A 1 88 ? 1.599 8.085 2.967 1.00 94.06 88 THR A N 1
ATOM 684 C CA . THR A 1 88 ? 1.804 9.152 3.946 1.00 94.06 88 THR A CA 1
ATOM 685 C C . THR A 1 88 ? 0.504 9.450 4.685 1.00 94.06 88 THR A C 1
ATOM 687 O O . THR A 1 88 ? 0.495 9.505 5.913 1.00 94.06 88 THR A O 1
ATOM 690 N N . ARG A 1 89 ? -0.611 9.573 3.953 1.00 93.81 89 ARG A N 1
ATOM 691 C CA . ARG A 1 89 ? -1.931 9.833 4.533 1.00 93.81 89 ARG A CA 1
ATOM 692 C C . ARG A 1 89 ? -2.362 8.724 5.495 1.00 93.81 89 ARG A C 1
ATOM 694 O O . ARG A 1 89 ? -2.772 9.023 6.615 1.00 93.81 89 ARG A O 1
ATOM 701 N N . GLU A 1 90 ? -2.235 7.463 5.088 1.00 93.50 90 GLU A N 1
ATOM 702 C CA . GLU A 1 90 ? -2.557 6.303 5.925 1.00 93.50 90 GLU A CA 1
ATOM 703 C C . GLU A 1 90 ? -1.712 6.288 7.201 1.00 93.50 90 GLU A C 1
ATOM 705 O O . GLU A 1 90 ? -2.261 6.196 8.300 1.00 93.50 90 GLU A O 1
ATOM 710 N N . PHE A 1 91 ? -0.391 6.437 7.068 1.00 93.62 91 PHE A N 1
ATOM 711 C CA . PHE A 1 91 ? 0.514 6.459 8.212 1.00 93.62 91 PHE A CA 1
ATOM 712 C C . PHE A 1 91 ? 0.154 7.581 9.191 1.00 93.62 91 PHE A C 1
ATOM 714 O O . PHE A 1 91 ? 0.027 7.337 10.390 1.00 93.62 91 PHE A O 1
ATOM 721 N N . SER A 1 92 ? -0.072 8.800 8.694 1.00 95.00 92 SER A N 1
ATOM 722 C CA . SER A 1 92 ? -0.477 9.931 9.532 1.00 95.00 92 SER A CA 1
ATOM 723 C C . SER A 1 92 ? -1.827 9.704 10.219 1.00 95.00 92 SER A C 1
ATOM 725 O O . SER A 1 92 ? -1.987 10.083 11.379 1.00 95.00 92 SER A O 1
ATOM 727 N N . ALA A 1 93 ? -2.793 9.077 9.543 1.00 94.75 93 ALA A N 1
ATOM 728 C CA . ALA A 1 93 ? -4.105 8.781 10.113 1.00 94.75 93 ALA A CA 1
ATOM 729 C C . ALA A 1 93 ? -4.030 7.722 11.225 1.00 94.75 93 ALA A C 1
ATOM 731 O O . ALA A 1 93 ? -4.577 7.938 12.309 1.00 94.75 93 ALA A O 1
ATOM 732 N N . LEU A 1 94 ? -3.307 6.621 10.992 1.00 92.88 94 LEU A N 1
ATOM 733 C CA . LEU A 1 94 ? -3.073 5.587 12.004 1.00 92.88 94 LEU A CA 1
ATOM 734 C C . LEU A 1 94 ? -2.289 6.152 13.190 1.00 92.88 94 LEU A C 1
ATOM 736 O O . LEU A 1 94 ? -2.652 5.927 14.343 1.00 92.88 94 LEU A O 1
ATOM 740 N N . GLN A 1 95 ? -1.264 6.962 12.928 1.00 95.00 95 GLN A N 1
ATOM 741 C CA . GLN A 1 95 ? -0.500 7.598 13.991 1.00 95.00 95 GLN A CA 1
ATOM 742 C C . GLN A 1 95 ? -1.368 8.547 14.827 1.00 95.00 95 GLN A C 1
ATOM 744 O O . GLN A 1 95 ? -1.307 8.502 16.054 1.00 95.00 95 GLN A O 1
ATOM 749 N N . ALA A 1 96 ? -2.231 9.346 14.196 1.00 93.19 96 ALA A N 1
ATOM 750 C CA . ALA A 1 96 ? -3.187 10.182 14.916 1.00 93.19 96 ALA A CA 1
ATOM 751 C C . ALA A 1 96 ? -4.154 9.348 15.774 1.00 93.19 96 ALA A C 1
ATOM 753 O O . ALA A 1 96 ? -4.449 9.736 16.902 1.00 93.19 96 ALA A O 1
ATOM 754 N N . ALA A 1 97 ? -4.612 8.188 15.290 1.00 93.00 97 ALA A N 1
ATOM 755 C CA . ALA A 1 97 ? -5.459 7.284 16.072 1.00 93.00 97 ALA A CA 1
ATOM 756 C C . ALA A 1 97 ? -4.748 6.744 17.324 1.00 93.00 97 ALA A C 1
ATOM 758 O O . ALA A 1 97 ? -5.375 6.607 18.378 1.00 93.00 97 ALA A O 1
ATOM 759 N N . ARG A 1 98 ? -3.438 6.489 17.227 1.00 94.00 98 ARG A N 1
ATOM 760 C CA . ARG A 1 98 ? -2.607 6.007 18.339 1.00 94.00 98 ARG A CA 1
ATOM 761 C C . ARG A 1 98 ? -2.315 7.085 19.381 1.00 94.00 98 ARG A C 1
ATOM 763 O O . ARG A 1 98 ? -2.327 6.786 20.566 1.00 94.00 98 ARG A O 1
ATOM 770 N N . THR A 1 99 ? -2.067 8.332 18.973 1.00 93.50 99 THR A N 1
ATOM 771 C CA . THR A 1 99 ? -1.684 9.414 19.906 1.00 93.50 99 THR A CA 1
ATOM 772 C C . THR A 1 99 ? -2.818 10.338 20.322 1.00 93.50 99 THR A C 1
ATOM 774 O O . THR A 1 99 ? -2.620 11.162 21.212 1.00 93.50 99 THR A O 1
ATOM 777 N N . SER A 1 100 ? -3.999 10.235 19.709 1.00 92.75 100 SER A N 1
ATOM 778 C CA . SER A 1 100 ? -5.166 11.029 20.113 1.00 92.75 100 SER A CA 1
ATOM 779 C C . SER A 1 100 ? -5.467 10.829 21.610 1.00 92.75 100 SER A C 1
ATOM 781 O O . SER A 1 100 ? -5.327 9.706 22.086 1.00 92.75 100 SER A O 1
ATOM 783 N N . PRO A 1 101 ? -5.898 11.848 22.374 1.00 89.81 101 PRO A N 1
ATOM 784 C CA . PRO A 1 101 ? -6.266 11.672 23.785 1.00 89.81 101 PRO A CA 1
ATOM 785 C C . PRO A 1 101 ? -7.433 10.699 24.003 1.00 89.81 101 PRO A C 1
ATOM 787 O O . PRO A 1 101 ? -7.548 10.084 25.058 1.00 89.81 101 PRO A O 1
ATOM 790 N N . SER A 1 102 ? -8.296 10.556 22.998 1.00 91.38 102 SER A N 1
ATOM 791 C CA . SER A 1 102 ? -9.439 9.646 22.988 1.00 91.38 102 SER A CA 1
ATOM 792 C C . SER A 1 102 ? -9.478 8.830 21.697 1.00 91.38 102 SER A C 1
ATOM 794 O O . SER A 1 102 ? -8.854 9.189 20.692 1.00 91.38 102 SER A O 1
ATOM 796 N N . ALA A 1 103 ? -10.226 7.724 21.720 1.00 92.06 103 ALA A N 1
ATOM 797 C CA . ALA A 1 103 ? -10.462 6.920 20.529 1.00 92.06 103 ALA A CA 1
ATOM 798 C C . ALA A 1 103 ? -11.135 7.766 19.438 1.00 92.06 103 ALA A C 1
ATOM 800 O O . ALA A 1 103 ? -12.145 8.426 19.690 1.00 92.06 103 ALA A O 1
ATOM 801 N N . LEU A 1 104 ? -10.578 7.740 18.226 1.00 94.56 104 LEU A N 1
ATOM 802 C CA . LEU A 1 104 ? -11.204 8.390 17.078 1.00 94.56 104 LEU A CA 1
ATOM 803 C C . LEU A 1 104 ? -12.489 7.656 16.693 1.00 94.56 104 LEU A C 1
ATOM 805 O O . LEU A 1 104 ? -12.562 6.431 16.796 1.00 94.56 104 LEU A O 1
ATOM 809 N N . ALA A 1 105 ? -13.480 8.397 16.197 1.00 95.88 105 ALA A N 1
ATOM 810 C CA . ALA A 1 105 ? -14.644 7.780 15.578 1.00 95.88 105 ALA A CA 1
ATOM 811 C C . ALA A 1 105 ? -14.206 6.936 14.358 1.00 95.88 105 ALA A C 1
ATOM 813 O O . ALA A 1 105 ? -13.328 7.383 13.606 1.00 95.88 105 ALA A O 1
ATOM 814 N N . PRO A 1 106 ? -14.792 5.741 14.145 1.00 95.94 106 PRO A N 1
ATOM 815 C CA . PRO A 1 106 ? -14.471 4.878 13.008 1.00 95.94 106 PRO A CA 1
ATOM 816 C C . PRO A 1 106 ? -14.530 5.606 11.662 1.00 95.94 106 PRO A C 1
ATOM 818 O O . PRO A 1 106 ? -13.604 5.516 10.860 1.00 95.94 106 PRO A O 1
ATOM 821 N N . GLU A 1 107 ? -15.576 6.400 11.450 1.00 96.75 107 GLU A N 1
ATOM 822 C CA . GLU A 1 107 ? -15.819 7.172 10.235 1.00 96.75 107 GLU A CA 1
ATOM 823 C C . GLU A 1 107 ? -14.691 8.181 10.000 1.00 96.75 107 GLU A C 1
ATOM 825 O O . GLU A 1 107 ? -14.129 8.241 8.909 1.00 96.75 107 GLU A O 1
ATOM 830 N N . THR A 1 108 ? -14.296 8.912 11.047 1.00 97.12 108 THR A N 1
ATOM 831 C CA . THR A 1 108 ? -13.201 9.890 10.988 1.00 97.12 108 THR A CA 1
ATOM 832 C C . THR A 1 108 ? -11.860 9.227 10.686 1.00 97.12 108 THR A C 1
ATOM 834 O O . THR A 1 108 ? -11.046 9.795 9.958 1.00 97.12 108 THR A O 1
ATOM 837 N N . LEU A 1 109 ? -11.602 8.029 11.222 1.00 96.19 109 LEU A N 1
ATOM 838 C CA . LEU A 1 109 ? -10.390 7.276 10.894 1.00 96.19 109 LEU A CA 1
ATOM 839 C C . LEU A 1 109 ? -10.364 6.900 9.405 1.00 96.19 109 LEU A C 1
ATOM 841 O O . LEU A 1 109 ? -9.375 7.169 8.724 1.00 96.19 109 LEU A O 1
ATOM 845 N N . LEU A 1 110 ? -11.449 6.320 8.884 1.00 97.00 110 LEU A N 1
ATOM 846 C CA . LEU A 1 110 ? -11.520 5.890 7.483 1.00 97.00 110 LEU A CA 1
ATOM 847 C C . LEU A 1 110 ? -11.519 7.072 6.501 1.00 97.00 110 LEU A C 1
ATOM 849 O O . LEU A 1 110 ? -10.921 6.977 5.426 1.00 97.00 110 LEU A O 1
ATOM 853 N N . GLU A 1 111 ? -12.139 8.192 6.878 1.00 97.00 111 GLU A N 1
ATOM 854 C CA . GLU A 1 111 ? -12.084 9.452 6.135 1.00 97.00 111 GLU A CA 1
ATOM 855 C C . GLU A 1 111 ? -10.645 9.967 6.051 1.00 97.00 111 GLU A C 1
ATOM 857 O O . GLU A 1 111 ? -10.151 10.230 4.954 1.00 97.00 111 GLU A O 1
ATOM 862 N N . ARG A 1 112 ? -9.938 10.034 7.188 1.00 96.25 112 ARG A N 1
ATOM 863 C CA . ARG A 1 112 ? -8.536 10.473 7.236 1.00 96.25 112 ARG A CA 1
ATOM 864 C C . ARG A 1 112 ? -7.617 9.573 6.423 1.00 96.25 112 ARG A C 1
ATOM 866 O O . ARG A 1 112 ? -6.716 10.092 5.780 1.00 96.25 112 ARG A O 1
ATOM 873 N N . ILE A 1 113 ? -7.846 8.259 6.420 1.00 95.81 113 ILE A N 1
ATOM 874 C CA . ILE A 1 113 ? -7.114 7.309 5.565 1.00 95.81 113 ILE A CA 1
ATOM 875 C C . ILE A 1 113 ? -7.446 7.532 4.075 1.00 95.81 113 ILE A C 1
ATOM 877 O O . ILE A 1 113 ? -6.607 7.298 3.206 1.00 95.81 113 ILE A O 1
ATOM 881 N N . GLY A 1 114 ? -8.642 8.030 3.753 1.00 96.06 114 GLY A N 1
ATOM 882 C CA . GLY A 1 114 ? -9.097 8.238 2.378 1.00 96.06 114 GLY A CA 1
ATOM 883 C C . GLY A 1 114 ? -9.684 6.978 1.738 1.00 96.06 114 GLY A C 1
ATOM 884 O O . GLY A 1 114 ? -9.575 6.791 0.523 1.00 96.06 114 GLY A O 1
ATOM 885 N N . VAL A 1 115 ? -10.322 6.116 2.536 1.00 96.75 115 VAL A N 1
ATOM 886 C CA . VAL A 1 115 ? -10.890 4.828 2.089 1.00 96.75 115 VAL A CA 1
ATOM 887 C C . VAL A 1 115 ? -11.857 4.983 0.922 1.00 96.75 115 VAL A C 1
ATOM 889 O O . VAL A 1 115 ? -11.850 4.170 0.003 1.00 96.75 115 VAL A O 1
ATOM 892 N N . GLU A 1 116 ? -12.662 6.038 0.910 1.00 96.38 116 GLU A N 1
ATOM 893 C CA . GLU A 1 116 ? -13.638 6.253 -0.156 1.00 96.38 116 GLU A CA 1
ATOM 894 C C . GLU A 1 116 ? -12.965 6.559 -1.510 1.00 96.38 116 GLU A C 1
ATOM 896 O O . GLU A 1 116 ? -13.393 6.084 -2.560 1.00 96.38 116 GLU A O 1
ATOM 901 N N . SER A 1 117 ? -11.828 7.265 -1.497 1.00 94.56 117 SER A N 1
ATOM 902 C CA . SER A 1 117 ? -11.004 7.451 -2.700 1.00 94.56 117 SER A CA 1
ATOM 903 C C . SER A 1 117 ? -10.404 6.128 -3.191 1.00 94.56 117 SER A C 1
ATOM 905 O O . SER A 1 117 ? -10.363 5.855 -4.393 1.00 94.56 117 SER A O 1
ATOM 907 N N . LEU A 1 118 ? -9.969 5.273 -2.262 1.00 95.62 118 LEU A N 1
ATOM 908 C CA . LEU A 1 118 ? -9.476 3.934 -2.582 1.00 95.62 118 LEU A CA 1
ATOM 909 C C . LEU A 1 118 ? -10.578 3.044 -3.172 1.00 95.62 118 LEU A C 1
ATOM 911 O O . LEU A 1 118 ? -10.331 2.370 -4.166 1.00 95.62 118 LEU A O 1
ATOM 915 N N . ARG A 1 119 ? -11.803 3.089 -2.637 1.00 96.50 119 ARG A N 1
ATOM 916 C CA . ARG A 1 119 ? -12.955 2.347 -3.179 1.00 96.50 119 ARG A CA 1
ATOM 917 C C . ARG A 1 119 ? -13.281 2.747 -4.612 1.00 96.50 119 ARG A C 1
ATOM 919 O O . ARG A 1 119 ? -13.455 1.872 -5.454 1.00 96.50 119 ARG A O 1
ATOM 926 N N . ARG A 1 120 ? -13.291 4.048 -4.916 1.00 96.00 120 ARG A N 1
ATOM 927 C CA . ARG A 1 120 ? -13.501 4.526 -6.292 1.00 96.00 120 ARG A CA 1
ATOM 928 C C . ARG A 1 120 ? -12.429 4.015 -7.252 1.00 96.00 120 ARG A C 1
ATOM 930 O O . ARG A 1 120 ? -12.761 3.557 -8.338 1.00 96.00 120 ARG A O 1
ATOM 937 N N . ARG A 1 121 ? -11.155 4.031 -6.846 1.00 93.88 121 ARG A N 1
ATOM 938 C CA . ARG A 1 121 ? -10.061 3.480 -7.667 1.00 93.88 121 ARG A CA 1
ATOM 939 C C . ARG A 1 121 ? -10.123 1.963 -7.802 1.00 93.88 121 ARG A C 1
ATOM 941 O O . ARG A 1 121 ? -9.851 1.449 -8.878 1.00 93.88 121 ARG A O 1
ATOM 948 N N . ALA A 1 122 ? -10.556 1.252 -6.766 1.00 95.62 122 ALA A N 1
ATOM 949 C CA . ALA A 1 122 ? -10.809 -0.186 -6.824 1.00 95.62 122 ALA A CA 1
ATOM 950 C C . ALA A 1 122 ? -11.970 -0.566 -7.771 1.00 95.62 122 ALA A C 1
ATOM 952 O O . ALA A 1 122 ? -12.119 -1.734 -8.115 1.00 95.62 122 ALA A O 1
ATOM 953 N N . ALA A 1 123 ? -12.774 0.402 -8.219 1.00 96.12 123 ALA A N 1
ATOM 954 C CA . ALA A 1 123 ? -13.782 0.221 -9.263 1.00 96.12 123 ALA A CA 1
ATOM 955 C C . ALA A 1 123 ? -13.310 0.690 -10.657 1.00 96.12 123 ALA A C 1
ATOM 957 O O . ALA A 1 123 ? -14.074 0.614 -11.618 1.00 96.12 123 ALA A O 1
ATOM 958 N N . SER A 1 124 ? -12.072 1.184 -10.782 1.00 92.19 124 SER A N 1
ATOM 959 C CA . SER A 1 124 ? -11.518 1.674 -12.047 1.00 92.19 124 SER A CA 1
ATOM 960 C C . SER A 1 124 ? -11.362 0.542 -13.078 1.00 92.19 124 SER A C 1
ATOM 962 O O . SER A 1 124 ? -11.007 -0.581 -12.702 1.00 92.19 124 SER A O 1
ATOM 964 N N . PRO A 1 125 ? -11.573 0.815 -14.382 1.00 92.00 125 PRO A N 1
ATOM 965 C CA . PRO A 1 125 ? -11.225 -0.121 -15.452 1.00 92.00 125 PRO A CA 1
ATOM 966 C C . PRO A 1 125 ? -9.707 -0.260 -15.655 1.00 92.00 125 PRO A C 1
ATOM 968 O O . PRO A 1 125 ? -9.269 -1.239 -16.256 1.00 92.00 125 PRO A O 1
ATOM 971 N N . ASP A 1 126 ? -8.904 0.685 -15.155 1.00 88.31 126 ASP A N 1
ATOM 972 C CA . ASP A 1 126 ? -7.446 0.564 -15.133 1.00 88.31 126 ASP A CA 1
ATOM 973 C C . ASP A 1 126 ? -7.044 -0.509 -14.113 1.00 88.31 126 ASP A C 1
ATOM 975 O O . ASP A 1 126 ? -7.137 -0.302 -12.899 1.00 88.31 126 ASP A O 1
ATOM 979 N N . SER A 1 127 ? -6.589 -1.661 -14.613 1.00 88.25 127 SER A N 1
ATOM 980 C CA . SER A 1 127 ? -6.183 -2.794 -13.781 1.00 88.25 127 SER A CA 1
ATOM 981 C C . SER A 1 127 ? -5.057 -2.437 -12.815 1.00 88.25 127 SER A C 1
ATOM 983 O O . SER A 1 127 ? -5.055 -2.920 -11.688 1.00 88.25 127 SER A O 1
ATOM 985 N N . THR A 1 128 ? -4.127 -1.566 -13.210 1.00 86.12 128 THR A N 1
ATOM 986 C CA . THR A 1 128 ? -2.995 -1.180 -12.361 1.00 86.12 128 THR A CA 1
ATOM 987 C C . THR A 1 128 ? -3.484 -0.385 -11.158 1.00 86.12 128 THR A C 1
ATOM 989 O O . THR A 1 128 ? -3.170 -0.730 -10.016 1.00 86.12 128 THR A O 1
ATOM 992 N N . GLN A 1 129 ? -4.308 0.640 -11.399 1.00 87.44 129 GLN A N 1
ATOM 993 C CA . GLN A 1 129 ? -4.891 1.449 -10.325 1.00 87.44 129 GLN A CA 1
ATOM 994 C C . GLN A 1 129 ? -5.833 0.633 -9.442 1.00 87.44 129 GLN A C 1
ATOM 996 O O . GLN A 1 129 ? -5.792 0.751 -8.215 1.00 87.44 129 GLN A O 1
ATOM 1001 N N . ARG A 1 130 ? -6.662 -0.212 -10.059 1.00 93.12 130 ARG A N 1
ATOM 1002 C CA . ARG A 1 130 ? -7.590 -1.090 -9.353 1.00 93.12 130 ARG A CA 1
ATOM 1003 C C . ARG A 1 130 ? -6.854 -2.025 -8.406 1.00 93.12 130 ARG A C 1
ATOM 1005 O O . ARG A 1 130 ? -7.164 -2.066 -7.217 1.00 93.12 130 ARG A O 1
ATOM 1012 N N . ASP A 1 131 ? -5.871 -2.757 -8.916 1.00 92.44 131 ASP A N 1
ATOM 1013 C CA . ASP A 1 131 ? -5.178 -3.787 -8.149 1.00 92.44 131 ASP A CA 1
ATOM 1014 C C . ASP A 1 131 ? -4.268 -3.161 -7.078 1.00 92.44 131 ASP A C 1
ATOM 1016 O O . ASP A 1 131 ? -4.065 -3.746 -6.012 1.00 92.44 131 ASP A O 1
ATOM 1020 N N . ALA A 1 132 ? -3.736 -1.953 -7.308 1.00 90.94 132 ALA A N 1
ATOM 1021 C CA . ALA A 1 132 ? -3.060 -1.164 -6.274 1.00 90.94 132 ALA A CA 1
ATOM 1022 C C . ALA A 1 132 ? -4.023 -0.742 -5.148 1.00 90.94 132 ALA A C 1
ATOM 1024 O O . ALA A 1 132 ? -3.740 -0.977 -3.970 1.00 90.94 132 ALA A O 1
ATOM 1025 N N . ALA A 1 133 ? -5.192 -0.194 -5.494 1.00 94.00 133 ALA A N 1
ATOM 1026 C CA . ALA A 1 133 ? -6.191 0.235 -4.519 1.00 94.00 133 ALA A CA 1
ATOM 1027 C C . ALA A 1 133 ? -6.760 -0.936 -3.701 1.00 94.00 133 ALA A C 1
ATOM 1029 O O . ALA A 1 133 ? -6.909 -0.815 -2.484 1.00 94.00 133 ALA A O 1
ATOM 1030 N N . LEU A 1 134 ? -7.019 -2.083 -4.336 1.00 95.19 134 LEU A N 1
ATOM 1031 C CA . LEU A 1 134 ? -7.462 -3.304 -3.656 1.00 95.19 134 LEU A CA 1
ATOM 1032 C C . LEU A 1 134 ? -6.421 -3.796 -2.648 1.00 95.19 134 LEU A C 1
ATOM 1034 O O . LEU A 1 134 ? -6.762 -4.017 -1.488 1.00 95.19 134 LEU A O 1
ATOM 1038 N N . ARG A 1 135 ? -5.145 -3.888 -3.052 1.00 94.38 135 ARG A N 1
ATOM 1039 C CA . ARG A 1 135 ? -4.045 -4.246 -2.137 1.00 94.38 135 ARG A CA 1
ATOM 1040 C C . ARG A 1 135 ? -3.982 -3.301 -0.939 1.00 94.38 135 ARG A C 1
ATOM 1042 O O . ARG A 1 135 ? -3.834 -3.750 0.195 1.00 94.38 135 ARG A O 1
ATOM 1049 N N . ARG A 1 136 ? -4.141 -1.997 -1.174 1.00 94.56 136 ARG A N 1
ATOM 1050 C CA . ARG A 1 136 ? -4.147 -0.991 -0.107 1.00 94.56 136 ARG A CA 1
ATOM 1051 C C . ARG A 1 136 ? -5.323 -1.177 0.853 1.00 94.56 136 ARG A C 1
ATOM 1053 O O . ARG A 1 136 ? -5.113 -1.193 2.061 1.00 94.56 136 ARG A O 1
ATOM 1060 N N . LEU A 1 137 ? -6.538 -1.361 0.333 1.00 96.31 137 LEU A N 1
ATOM 1061 C CA . LEU A 1 137 ? -7.734 -1.615 1.143 1.00 96.31 137 LEU A CA 1
ATOM 1062 C C . LEU A 1 137 ? -7.580 -2.878 1.997 1.00 96.31 137 LEU A C 1
ATOM 1064 O O . LEU A 1 137 ? -7.933 -2.853 3.173 1.00 96.31 137 LEU A O 1
ATOM 1068 N N . SER A 1 138 ? -7.005 -3.950 1.443 1.00 95.38 138 SER A N 1
ATOM 1069 C CA . SER A 1 138 ? -6.703 -5.171 2.198 1.00 95.38 138 SER A CA 1
ATOM 1070 C C . SER A 1 138 ? -5.698 -4.928 3.326 1.00 95.38 138 SER A C 1
ATOM 1072 O O . SER A 1 138 ? -5.910 -5.405 4.439 1.00 95.38 138 SER A O 1
ATOM 1074 N N . ASN A 1 139 ? -4.642 -4.148 3.077 1.00 94.38 139 ASN A N 1
ATOM 1075 C CA . ASN A 1 139 ? -3.661 -3.802 4.108 1.00 94.38 139 ASN A CA 1
ATOM 1076 C C . ASN A 1 139 ? -4.282 -2.961 5.231 1.00 94.38 139 ASN A C 1
ATOM 1078 O O . ASN A 1 139 ? -4.066 -3.255 6.406 1.00 94.38 139 ASN A O 1
ATOM 1082 N N . ILE A 1 140 ? -5.089 -1.955 4.881 1.00 96.25 140 ILE A N 1
ATOM 1083 C CA . ILE A 1 140 ? -5.818 -1.136 5.858 1.00 96.25 140 ILE A CA 1
ATOM 1084 C C . ILE A 1 140 ? -6.740 -2.026 6.692 1.00 96.25 140 ILE A C 1
ATOM 1086 O O . ILE A 1 140 ? -6.723 -1.929 7.916 1.00 96.25 140 ILE A O 1
ATOM 1090 N N . ALA A 1 141 ? -7.498 -2.922 6.048 1.00 95.81 141 ALA A N 1
ATOM 1091 C CA . ALA A 1 141 ? -8.382 -3.854 6.738 1.00 95.81 141 ALA A CA 1
ATOM 1092 C C . ALA A 1 141 ? -7.617 -4.710 7.755 1.00 95.81 141 ALA A C 1
ATOM 1094 O O . ALA A 1 141 ? -8.047 -4.787 8.900 1.00 95.81 141 ALA A O 1
ATOM 1095 N N . ALA A 1 142 ? -6.456 -5.264 7.390 1.00 95.44 142 ALA A N 1
ATOM 1096 C CA . ALA A 1 142 ? -5.617 -6.025 8.316 1.00 95.44 142 ALA A CA 1
ATOM 1097 C C . ALA A 1 142 ? -5.116 -5.177 9.502 1.00 95.44 142 ALA A C 1
ATOM 1099 O O . ALA A 1 142 ? -5.110 -5.644 10.644 1.00 95.44 142 ALA A O 1
ATOM 1100 N N . TRP A 1 143 ? -4.730 -3.918 9.264 1.00 96.06 143 TRP A N 1
ATOM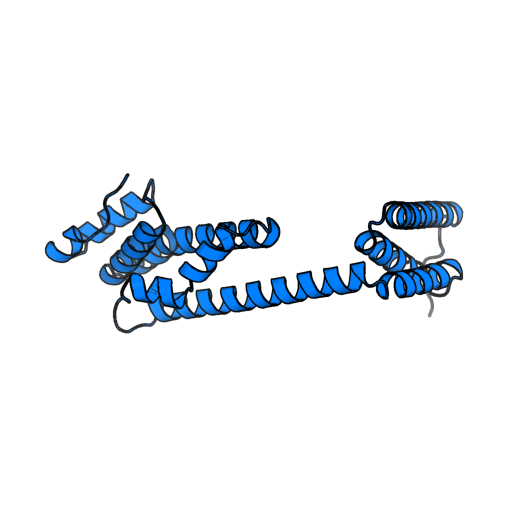 1101 C CA . TRP A 1 143 ? -4.342 -3.005 10.342 1.00 96.06 143 TRP A CA 1
ATOM 1102 C C . TRP A 1 143 ? -5.471 -2.796 11.342 1.00 96.06 143 TRP A C 1
ATOM 1104 O O . TRP A 1 143 ? -5.273 -3.018 12.536 1.00 96.06 143 TRP A O 1
ATOM 1114 N N . VAL A 1 144 ? -6.659 -2.423 10.867 1.00 96.75 144 VAL A N 1
ATOM 1115 C CA . VAL A 1 144 ? -7.772 -2.070 11.758 1.00 96.75 144 VAL A CA 1
ATOM 1116 C C . VAL A 1 144 ? -8.522 -3.282 12.320 1.00 96.75 144 VAL A C 1
ATOM 1118 O O . VAL A 1 144 ? -9.172 -3.173 13.355 1.00 96.75 144 VAL A O 1
ATOM 1121 N N . SER A 1 145 ? -8.438 -4.454 11.684 1.00 97.06 145 SER A N 1
ATOM 1122 C CA . SER A 1 145 ? -9.115 -5.669 12.158 1.00 97.06 145 SER A CA 1
ATOM 1123 C C . SER A 1 145 ? -8.253 -6.525 13.083 1.00 97.06 145 SER A C 1
ATOM 1125 O O . SER A 1 145 ? -8.793 -7.385 13.783 1.00 97.06 145 SER A O 1
ATOM 1127 N N . PHE A 1 146 ? -6.929 -6.337 13.069 1.00 96.50 146 PHE A N 1
ATOM 1128 C CA . PHE A 1 146 ? -6.001 -7.220 13.772 1.00 96.50 146 PHE A CA 1
ATOM 1129 C C . PHE A 1 146 ? -4.884 -6.481 14.509 1.00 96.50 146 PHE A C 1
ATOM 1131 O O . PHE A 1 146 ? -4.802 -6.570 15.736 1.00 96.50 146 PHE A O 1
ATOM 1138 N N . TYR A 1 147 ? -4.033 -5.742 13.794 1.00 96.50 147 TYR A N 1
ATOM 1139 C CA . TYR A 1 147 ? -2.816 -5.180 14.390 1.00 96.50 147 TYR A CA 1
ATOM 1140 C C . TYR A 1 147 ? -3.105 -4.067 15.408 1.00 96.50 147 TYR A C 1
ATOM 1142 O O . TYR A 1 147 ? -2.613 -4.130 16.536 1.00 96.50 147 TYR A O 1
ATOM 1150 N N . GLU A 1 148 ? -3.929 -3.082 15.046 1.00 96.06 148 GLU A N 1
ATOM 1151 C CA . GLU A 1 148 ? -4.293 -1.974 15.936 1.00 96.06 148 GLU A CA 1
ATOM 1152 C C . GLU A 1 148 ? -5.101 -2.454 17.152 1.00 96.06 148 GLU A C 1
ATOM 1154 O O . GLU A 1 148 ? -4.675 -2.174 18.275 1.00 96.06 148 GLU A O 1
ATOM 1159 N N . PRO A 1 149 ? -6.199 -3.236 17.013 1.00 97.38 149 PRO A N 1
ATOM 1160 C CA . PRO A 1 149 ? -6.954 -3.686 18.180 1.00 97.38 149 PRO A CA 1
ATOM 1161 C C . PRO A 1 149 ? -6.107 -4.505 19.153 1.00 97.38 149 PRO A C 1
ATOM 1163 O O . PRO A 1 149 ? -6.215 -4.324 20.365 1.00 97.38 149 PRO A O 1
ATOM 1166 N N . ARG A 1 150 ? -5.224 -5.374 18.644 1.00 97.69 150 ARG A N 1
ATOM 1167 C CA . ARG A 1 150 ? -4.308 -6.151 19.484 1.00 97.69 150 ARG A CA 1
ATOM 1168 C C . ARG A 1 150 ? -3.345 -5.247 20.250 1.00 97.69 150 ARG A C 1
ATOM 1170 O O . ARG A 1 150 ? -3.136 -5.474 21.441 1.00 97.69 150 ARG A O 1
ATOM 1177 N N . SER A 1 151 ? -2.778 -4.242 19.584 1.00 96.94 151 SER A N 1
ATOM 1178 C CA . SER A 1 151 ? -1.884 -3.269 20.217 1.00 96.94 151 SER A CA 1
ATOM 1179 C C . SER A 1 151 ? -2.609 -2.472 21.303 1.00 96.94 151 SER A C 1
ATOM 1181 O O . SER A 1 151 ? -2.118 -2.372 22.425 1.00 96.94 151 SER A O 1
ATOM 1183 N N . PHE A 1 152 ? -3.811 -1.970 21.012 1.00 97.31 152 PHE A N 1
ATOM 1184 C CA . PHE A 1 152 ? -4.612 -1.211 21.972 1.00 97.31 152 PHE A CA 1
ATOM 1185 C C . PHE A 1 152 ? -5.033 -2.048 23.183 1.00 97.31 152 PHE A C 1
ATOM 1187 O O . PHE A 1 152 ? -4.937 -1.580 24.313 1.00 97.31 152 PHE A O 1
ATOM 1194 N N . LEU A 1 153 ? -5.431 -3.310 22.988 1.00 97.31 153 LEU A N 1
ATOM 1195 C CA . LEU A 1 153 ? -5.738 -4.206 24.107 1.00 97.31 153 LEU A CA 1
ATOM 1196 C C . LEU A 1 153 ? -4.510 -4.494 24.977 1.00 97.31 153 LEU A C 1
ATOM 1198 O O . LEU A 1 153 ? -4.635 -4.549 26.197 1.00 97.31 153 LEU A O 1
ATOM 1202 N N . ALA A 1 154 ? -3.327 -4.654 24.378 1.00 97.00 154 ALA A N 1
ATOM 1203 C CA . ALA A 1 154 ? -2.086 -4.831 25.134 1.00 97.00 154 ALA A CA 1
ATOM 1204 C C . ALA A 1 154 ? -1.721 -3.585 25.962 1.00 97.00 154 ALA A C 1
ATOM 1206 O O . ALA A 1 154 ? -1.138 -3.717 27.035 1.00 97.00 154 ALA A O 1
ATOM 1207 N N . ALA A 1 155 ? -2.103 -2.395 25.492 1.00 96.19 155 ALA A N 1
ATOM 1208 C CA . ALA A 1 155 ? -1.929 -1.128 26.198 1.00 96.19 155 ALA A CA 1
ATOM 1209 C C . ALA A 1 155 ? -3.042 -0.821 27.222 1.00 96.19 155 ALA A C 1
ATOM 1211 O O . ALA A 1 155 ? -2.985 0.211 27.885 1.00 96.19 155 ALA A O 1
ATOM 1212 N N . GLY A 1 156 ? -4.054 -1.687 27.367 1.00 96.31 156 GLY A N 1
ATOM 1213 C CA . GLY A 1 156 ? -5.193 -1.436 28.256 1.00 96.31 156 GLY A CA 1
ATOM 1214 C C . GLY A 1 156 ? -6.153 -0.359 27.738 1.00 96.31 156 GLY A C 1
ATOM 1215 O O . GLY A 1 156 ? -6.829 0.293 28.529 1.00 96.31 156 GLY A O 1
ATOM 1216 N N . GLU A 1 157 ? -6.232 -0.170 26.418 1.00 96.94 157 GLU A N 1
ATOM 1217 C CA . GLU A 1 157 ? -7.063 0.840 25.752 1.00 96.94 157 GLU A CA 1
ATOM 1218 C C . GLU A 1 157 ? -8.243 0.206 24.974 1.00 96.94 157 GLU A C 1
ATOM 1220 O O . GLU A 1 157 ? -8.337 0.331 23.745 1.00 96.94 157 GLU A O 1
ATOM 1225 N N . PRO A 1 158 ? -9.195 -0.476 25.643 1.00 96.81 158 PRO A N 1
ATOM 1226 C CA . PRO A 1 158 ? -10.247 -1.240 24.967 1.00 96.81 158 PRO A CA 1
ATOM 1227 C C . PRO A 1 158 ? -11.191 -0.366 24.128 1.00 96.81 158 PRO A C 1
ATOM 1229 O O . PRO A 1 158 ? -11.698 -0.816 23.102 1.00 96.81 158 PRO A O 1
ATOM 1232 N N . ALA A 1 159 ? -11.381 0.906 24.493 1.00 95.81 159 ALA A N 1
ATOM 1233 C CA . ALA A 1 159 ? -12.174 1.848 23.703 1.00 95.81 159 ALA A CA 1
ATOM 1234 C C . ALA A 1 159 ? -11.559 2.119 22.316 1.00 95.81 159 ALA A C 1
ATOM 1236 O O . ALA A 1 159 ? -12.284 2.195 21.322 1.00 95.81 159 ALA A O 1
ATOM 1237 N N . ARG A 1 160 ? -10.223 2.209 22.219 1.00 96.81 160 ARG A N 1
ATOM 1238 C CA . ARG A 1 160 ? -9.531 2.361 20.927 1.00 96.81 160 ARG A CA 1
ATOM 1239 C C . ARG A 1 160 ? -9.581 1.076 20.112 1.00 96.81 160 ARG A C 1
ATOM 1241 O O . ARG A 1 160 ? -9.831 1.133 18.909 1.00 96.81 160 ARG A O 1
ATOM 1248 N N . ALA A 1 161 ? -9.415 -0.075 20.768 1.00 97.62 161 ALA A N 1
ATOM 1249 C CA . ALA A 1 161 ? -9.580 -1.373 20.120 1.00 97.62 161 ALA A CA 1
ATOM 1250 C C . ALA A 1 161 ? -10.978 -1.508 19.495 1.00 97.62 161 ALA A C 1
ATOM 1252 O O . ALA A 1 161 ? -11.104 -1.889 18.333 1.00 97.62 161 ALA A O 1
ATOM 1253 N N . ALA A 1 162 ? -12.021 -1.101 20.223 1.00 97.38 162 ALA A N 1
ATOM 1254 C CA . ALA A 1 162 ? -13.396 -1.115 19.735 1.00 97.38 162 ALA A CA 1
ATOM 1255 C C . ALA A 1 162 ? -13.619 -0.187 18.542 1.00 97.38 162 ALA A C 1
ATOM 1257 O O . ALA A 1 162 ? -14.258 -0.586 17.571 1.00 97.38 162 ALA A O 1
ATOM 1258 N N . ALA A 1 163 ? -13.084 1.035 18.592 1.00 96.75 163 ALA A N 1
ATOM 1259 C CA . ALA A 1 163 ? -13.159 1.964 17.469 1.00 96.75 163 ALA A CA 1
ATOM 1260 C C . ALA A 1 163 ? -12.481 1.393 16.213 1.00 96.75 163 ALA A C 1
ATOM 1262 O O . ALA A 1 163 ? -13.044 1.455 15.121 1.00 96.75 163 ALA A O 1
ATOM 1263 N N . SER A 1 164 ? -11.313 0.770 16.378 1.00 97.44 164 SER A N 1
ATOM 1264 C CA . SER A 1 164 ? -10.582 0.130 15.286 1.00 97.44 164 SER A CA 1
ATOM 1265 C C . SER A 1 164 ? -11.360 -1.051 14.682 1.00 97.44 164 SER A C 1
ATOM 1267 O O . SER A 1 164 ? -11.560 -1.100 13.470 1.00 97.44 164 SER A O 1
ATOM 1269 N N . LEU A 1 165 ? -11.935 -1.927 15.514 1.00 98.00 165 LEU A N 1
ATOM 1270 C CA . LEU A 1 165 ? -12.763 -3.053 15.058 1.00 98.00 165 LEU A CA 1
ATOM 1271 C C . LEU A 1 165 ? -14.055 -2.604 14.361 1.00 98.00 165 LEU A C 1
ATOM 1273 O O . LEU A 1 165 ? -14.458 -3.200 13.364 1.00 98.00 165 LEU A O 1
ATOM 1277 N N . ARG A 1 166 ? -14.700 -1.532 14.836 1.00 97.56 166 ARG A N 1
ATOM 1278 C CA . ARG A 1 166 ? -15.850 -0.928 14.139 1.00 97.56 166 ARG A CA 1
ATOM 1279 C C . ARG A 1 166 ? -15.440 -0.377 12.773 1.00 97.56 166 ARG A C 1
ATOM 1281 O O . ARG A 1 166 ? -16.145 -0.615 11.798 1.00 97.56 166 ARG A O 1
ATOM 1288 N N . ALA A 1 167 ? -14.284 0.283 12.682 1.00 97.56 167 ALA A N 1
ATOM 1289 C CA . ALA A 1 167 ? -13.745 0.755 11.407 1.00 97.56 167 ALA A CA 1
ATOM 1290 C C . ALA A 1 167 ? -13.471 -0.418 10.451 1.00 97.56 167 ALA A C 1
ATOM 1292 O O . ALA A 1 167 ? -13.811 -0.349 9.273 1.00 97.56 167 ALA A O 1
ATOM 1293 N N . ALA A 1 168 ? -12.940 -1.531 10.962 1.00 97.56 168 ALA A N 1
ATOM 1294 C CA . ALA A 1 168 ? -12.747 -2.751 10.185 1.00 97.56 168 ALA A CA 1
ATOM 1295 C C . ALA A 1 168 ? -14.066 -3.324 9.642 1.00 97.56 168 ALA A C 1
ATOM 1297 O O . ALA A 1 168 ? -14.146 -3.663 8.463 1.00 97.56 168 ALA A O 1
ATOM 1298 N N . ALA A 1 169 ? -15.121 -3.358 10.460 1.00 96.94 169 ALA A N 1
ATOM 1299 C CA . ALA A 1 169 ? -16.437 -3.847 10.046 1.00 96.94 169 ALA A CA 1
ATOM 1300 C C . ALA A 1 169 ? -17.093 -2.995 8.943 1.00 96.94 169 ALA A C 1
ATOM 1302 O O . ALA A 1 16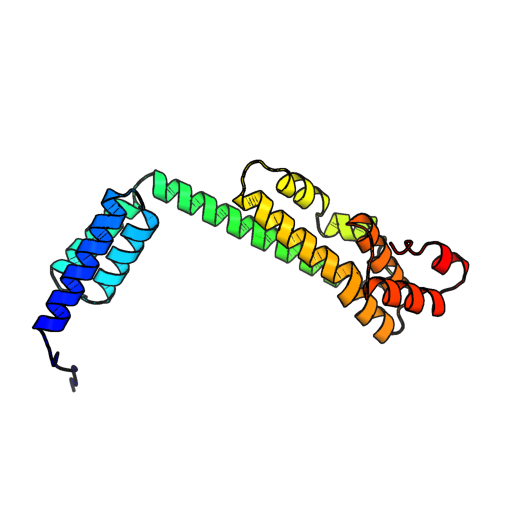9 ? -17.881 -3.503 8.148 1.00 96.94 169 ALA A O 1
ATOM 1303 N N . MET A 1 170 ? -16.742 -1.708 8.850 1.00 96.69 170 MET A N 1
ATOM 1304 C CA . MET A 1 170 ? -17.166 -0.846 7.741 1.00 96.69 170 MET A CA 1
ATOM 1305 C C . MET A 1 170 ? -16.433 -1.157 6.427 1.00 96.69 170 MET A C 1
ATOM 1307 O O . MET A 1 170 ? -16.905 -0.754 5.361 1.00 96.69 170 MET A O 1
ATOM 1311 N N . LEU A 1 171 ? -15.278 -1.831 6.480 1.00 95.44 171 LEU A N 1
ATOM 1312 C CA . LEU A 1 171 ? -14.510 -2.261 5.306 1.00 95.44 171 LEU A CA 1
ATOM 1313 C C . LEU A 1 171 ? -14.945 -3.640 4.802 1.00 95.44 171 LEU A C 1
ATOM 1315 O O . LEU A 1 171 ? -14.891 -3.880 3.597 1.00 95.44 171 LEU A O 1
ATOM 1319 N N . GLY A 1 172 ? -15.397 -4.519 5.697 1.00 93.50 172 GLY A N 1
ATOM 1320 C CA . GLY A 1 172 ? -15.890 -5.852 5.364 1.00 93.50 172 GLY A CA 1
ATOM 1321 C C . GLY A 1 172 ? -16.223 -6.690 6.604 1.00 93.50 172 GLY A C 1
ATOM 1322 O O . GLY A 1 172 ? -15.990 -6.250 7.729 1.00 93.50 172 GLY A O 1
ATOM 1323 N N . PRO A 1 173 ? -16.770 -7.906 6.421 1.00 93.69 173 PRO A N 1
ATOM 1324 C CA . PRO A 1 173 ? -17.137 -8.777 7.535 1.00 93.69 173 PRO A CA 1
ATOM 1325 C C . PRO A 1 173 ? -15.908 -9.222 8.338 1.00 93.69 173 PRO A C 1
ATOM 1327 O O . PRO A 1 173 ? -14.888 -9.612 7.765 1.00 93.69 173 PRO A O 1
ATOM 1330 N N . LEU A 1 174 ? -16.033 -9.221 9.667 1.00 94.06 174 LEU A N 1
ATOM 1331 C CA . LEU A 1 174 ? -15.001 -9.730 10.570 1.00 94.06 174 LEU A CA 1
ATOM 1332 C C . LEU A 1 174 ? -15.103 -11.248 10.705 1.00 94.06 174 LEU A C 1
ATOM 1334 O O . LEU A 1 174 ? -16.200 -11.787 10.849 1.00 94.06 174 LEU A O 1
ATOM 1338 N N . ARG A 1 175 ? -13.950 -11.923 10.656 1.00 92.44 175 ARG A N 1
ATOM 1339 C CA . ARG A 1 175 ? -13.825 -13.387 10.703 1.00 92.44 175 ARG A CA 1
ATOM 1340 C C . ARG A 1 175 ? -12.549 -13.801 11.437 1.00 92.44 175 ARG A C 1
ATOM 1342 O O . ARG A 1 175 ? -11.604 -13.017 11.532 1.00 92.44 175 ARG A O 1
ATOM 1349 N N . GLY A 1 176 ? -12.499 -15.053 11.894 1.00 91.88 176 GLY A N 1
ATOM 1350 C CA . GLY A 1 176 ? -11.290 -15.662 12.461 1.00 91.88 176 GLY A CA 1
ATOM 1351 C C . GLY A 1 176 ? -10.753 -14.907 13.681 1.00 91.88 176 GLY A C 1
ATOM 1352 O O . GLY A 1 176 ? -11.517 -14.538 14.568 1.00 91.88 176 GLY A O 1
ATOM 1353 N N . GLU A 1 177 ? -9.445 -14.639 13.716 1.00 93.25 177 GLU A N 1
ATOM 1354 C CA . GLU A 1 177 ? -8.777 -13.997 14.864 1.00 93.25 177 GLU A CA 1
ATOM 1355 C C . GLU A 1 177 ? -9.323 -12.597 15.201 1.00 93.25 177 GLU A C 1
ATOM 1357 O O . GLU A 1 177 ? -9.316 -12.191 16.365 1.00 93.25 177 GLU A O 1
ATOM 1362 N N . SER A 1 178 ? -9.864 -11.862 14.222 1.00 94.62 178 SER A N 1
ATOM 1363 C CA . SER A 1 178 ? -10.530 -10.578 14.486 1.00 94.62 178 SER A CA 1
ATOM 1364 C C . SER A 1 178 ? -11.756 -10.735 15.391 1.00 94.62 178 SER A C 1
ATOM 1366 O O . SER A 1 178 ? -12.072 -9.826 16.155 1.00 94.62 178 SER A O 1
ATOM 1368 N N . CYS A 1 179 ? -12.420 -11.891 15.366 1.00 96.25 179 CYS A N 1
ATOM 1369 C CA . CYS A 1 179 ? -13.561 -12.172 16.233 1.00 96.25 179 CYS A CA 1
ATOM 1370 C C . CYS A 1 179 ? -13.170 -12.473 17.674 1.00 96.25 179 CYS A C 1
ATOM 1372 O O . CYS A 1 179 ? -13.861 -12.052 18.605 1.00 96.25 179 CYS A O 1
ATOM 1374 N N . ASP A 1 180 ? -12.020 -13.112 17.879 1.00 96.00 180 ASP A N 1
ATOM 1375 C CA . ASP A 1 180 ? -11.446 -13.223 19.215 1.00 96.00 180 ASP A CA 1
ATOM 1376 C C . ASP A 1 180 ? -11.075 -11.850 19.776 1.00 96.00 180 ASP A C 1
ATOM 1378 O O . ASP A 1 180 ? -11.298 -11.594 20.959 1.00 96.00 180 ASP A O 1
ATOM 1382 N N . LEU A 1 181 ? -10.575 -10.936 18.937 1.00 97.69 181 LEU A N 1
ATOM 1383 C CA . LEU A 1 181 ? -10.322 -9.554 19.351 1.00 97.69 181 LEU A CA 1
ATOM 1384 C C . LEU A 1 181 ? -11.619 -8.832 19.730 1.00 97.69 181 LEU A C 1
ATOM 1386 O O . LEU A 1 181 ? -11.649 -8.218 20.791 1.00 97.69 181 LEU A O 1
ATOM 1390 N N . VAL A 1 182 ? -12.705 -8.974 18.958 1.00 97.62 182 VAL A N 1
ATOM 1391 C CA . VAL A 1 182 ? -14.032 -8.436 19.325 1.00 97.62 182 VAL A CA 1
ATOM 1392 C C . VAL A 1 182 ? -14.474 -8.933 20.701 1.00 97.62 182 VAL A C 1
ATOM 1394 O O . VAL A 1 182 ? -14.830 -8.124 21.558 1.00 97.62 182 VAL A O 1
ATOM 1397 N N . ARG A 1 183 ? -14.401 -10.245 20.950 1.00 96.62 183 ARG A N 1
ATOM 1398 C CA . ARG A 1 183 ? -14.777 -10.838 22.242 1.00 96.62 183 ARG A CA 1
ATOM 1399 C C . ARG A 1 183 ? -13.922 -10.301 23.392 1.00 96.62 183 ARG A C 1
ATOM 1401 O O . ARG A 1 183 ? -14.466 -9.852 24.396 1.00 96.62 183 ARG A O 1
ATOM 1408 N N . ARG A 1 184 ? -12.596 -10.282 23.231 1.00 97.44 184 ARG A N 1
ATOM 1409 C CA . ARG A 1 184 ? -11.666 -9.772 24.256 1.00 97.44 184 ARG A CA 1
ATOM 1410 C C . ARG A 1 184 ? -11.851 -8.281 24.520 1.00 97.44 184 ARG A C 1
ATOM 1412 O O . ARG A 1 184 ? -11.710 -7.842 25.656 1.00 97.44 184 ARG A O 1
ATOM 1419 N N . THR A 1 185 ? -12.174 -7.499 23.492 1.00 97.81 185 THR A N 1
ATOM 1420 C CA . THR A 1 185 ? -12.533 -6.089 23.654 1.00 97.81 185 THR A CA 1
ATOM 1421 C C . THR A 1 185 ? -13.843 -5.939 24.425 1.00 97.81 185 THR A C 1
ATOM 1423 O O . THR A 1 185 ? -13.905 -5.116 25.333 1.00 97.81 185 THR A O 1
ATOM 1426 N N . ALA A 1 186 ? -14.864 -6.749 24.127 1.00 97.38 186 ALA A N 1
ATOM 1427 C CA . ALA A 1 186 ? -16.147 -6.718 24.831 1.00 97.38 186 ALA A CA 1
ATOM 1428 C C . ALA A 1 186 ? -16.003 -7.013 26.335 1.00 97.38 186 ALA A C 1
ATOM 1430 O O . ALA A 1 186 ? -16.640 -6.351 27.149 1.00 97.38 186 ALA A O 1
ATOM 1431 N N . GLU A 1 187 ? -15.135 -7.961 26.704 1.00 96.88 187 GLU A N 1
ATOM 1432 C CA . GLU A 1 187 ? -14.843 -8.331 28.100 1.00 96.88 187 GLU A CA 1
ATOM 1433 C C . GLU A 1 187 ? -14.238 -7.176 28.924 1.00 96.88 187 GLU A C 1
ATOM 1435 O O . GLU A 1 187 ? -14.353 -7.170 30.148 1.00 96.88 187 GLU A O 1
ATOM 1440 N N . GLN A 1 188 ? -13.608 -6.196 28.267 1.00 96.75 188 GLN A N 1
ATOM 1441 C CA . GLN A 1 188 ? -12.928 -5.063 28.909 1.00 96.75 188 GLN A CA 1
ATOM 1442 C C . GLN A 1 188 ? -13.713 -3.745 28.817 1.00 96.75 188 GLN A C 1
ATOM 1444 O O . GLN A 1 188 ? -13.239 -2.714 29.296 1.00 96.75 188 GLN A O 1
ATOM 1449 N N . LEU A 1 189 ? -14.893 -3.753 28.192 1.00 96.44 189 LEU A N 1
ATOM 1450 C CA . LEU A 1 189 ? -15.727 -2.567 28.013 1.00 96.44 189 LEU A CA 1
ATOM 1451 C C . LEU A 1 189 ? -16.945 -2.558 28.942 1.00 96.44 189 LEU A C 1
ATOM 1453 O O . LEU A 1 189 ? -17.471 -3.613 29.303 1.00 96.44 189 LEU A O 1
ATOM 1457 N N . PRO A 1 190 ? -17.482 -1.365 29.258 1.00 94.88 190 PRO A N 1
ATOM 1458 C CA . PRO A 1 190 ? -18.839 -1.243 29.774 1.00 94.88 190 PRO A CA 1
ATOM 1459 C C . PRO A 1 190 ? -19.845 -1.929 28.840 1.00 94.88 190 PRO A C 1
ATOM 1461 O O . PRO A 1 190 ? -19.706 -1.879 27.615 1.00 94.88 190 PRO A O 1
ATOM 1464 N N . ARG A 1 191 ? -20.897 -2.535 29.410 1.00 92.19 191 ARG A N 1
ATOM 1465 C CA . ARG A 1 191 ? -21.906 -3.298 28.645 1.00 92.19 191 ARG A CA 1
ATOM 1466 C C . ARG A 1 191 ? -22.493 -2.517 27.466 1.00 92.19 191 ARG A C 1
ATOM 1468 O O . ARG A 1 191 ? -22.683 -3.094 26.401 1.00 92.19 191 ARG A O 1
ATOM 1475 N N . GLU A 1 192 ? -22.762 -1.229 27.649 1.00 92.25 192 GLU A N 1
ATOM 1476 C CA . GLU A 1 192 ? -23.336 -0.359 26.613 1.00 92.25 192 GLU A CA 1
ATOM 1477 C C . GLU A 1 192 ? -22.402 -0.196 25.405 1.00 92.25 192 GLU A C 1
ATOM 1479 O O . GLU A 1 192 ? -22.847 -0.214 24.257 1.00 92.25 192 GLU A O 1
ATOM 1484 N N . ASP A 1 193 ? -21.092 -0.106 25.640 1.00 92.44 193 ASP A N 1
ATOM 1485 C CA . ASP A 1 193 ? -20.102 0.028 24.572 1.00 92.44 193 ASP A CA 1
ATOM 1486 C C . ASP A 1 193 ? -19.763 -1.310 23.916 1.00 92.44 193 ASP A C 1
ATOM 1488 O O . ASP A 1 193 ? -19.514 -1.355 22.706 1.00 92.44 193 ASP A O 1
ATOM 1492 N N . ALA A 1 194 ? -19.811 -2.401 24.682 1.00 93.62 194 ALA A N 1
ATOM 1493 C CA . ALA A 1 194 ? -19.661 -3.753 24.160 1.00 93.62 194 ALA A CA 1
ATOM 1494 C C . ALA A 1 194 ? -20.784 -4.114 23.169 1.00 93.62 194 ALA A C 1
ATOM 1496 O O . ALA A 1 194 ? -20.514 -4.727 22.141 1.00 93.62 194 ALA A O 1
ATOM 1497 N N . GLN A 1 195 ? -22.026 -3.674 23.412 1.00 92.81 195 GLN A N 1
ATOM 1498 C CA . GLN A 1 195 ? -23.164 -3.900 22.499 1.00 92.81 195 GLN A CA 1
ATOM 1499 C C . GLN A 1 195 ? -23.015 -3.203 21.142 1.00 92.81 195 GLN A C 1
ATOM 1501 O O . GLN A 1 195 ? -23.642 -3.601 20.165 1.00 92.81 195 GLN A O 1
ATOM 1506 N N . ARG A 1 196 ? -22.181 -2.163 21.070 1.00 93.31 196 ARG A N 1
ATOM 1507 C CA . ARG A 1 196 ? -21.879 -1.433 19.833 1.00 93.31 196 ARG A CA 1
ATOM 1508 C C . ARG A 1 196 ? -20.739 -2.074 19.037 1.00 93.31 196 ARG A C 1
ATOM 1510 O O . ARG A 1 196 ? -20.316 -1.507 18.029 1.00 93.31 196 ARG A O 1
ATOM 1517 N N . LEU A 1 197 ? -20.141 -3.166 19.512 1.00 95.44 197 LEU A N 1
ATOM 1518 C CA . LEU A 1 197 ? -19.127 -3.881 18.742 1.00 95.44 197 LEU A CA 1
ATOM 1519 C C . LEU A 1 197 ? -19.769 -4.593 17.543 1.00 95.44 197 LEU A C 1
ATOM 1521 O O . LEU A 1 197 ? -20.916 -5.033 17.625 1.00 95.44 197 LEU A O 1
ATOM 1525 N N . PRO A 1 198 ? -19.044 -4.694 16.420 1.00 94.19 198 PRO A N 1
ATOM 1526 C CA . PRO A 1 198 ? -19.568 -5.340 15.229 1.00 94.19 198 PRO A CA 1
ATOM 1527 C C . PRO A 1 198 ? -19.802 -6.840 15.459 1.00 94.19 198 PRO A C 1
ATOM 1529 O O . PRO A 1 198 ? -19.029 -7.479 16.179 1.00 94.19 198 PRO A O 1
ATOM 1532 N N . PRO A 1 199 ? -20.835 -7.422 14.827 1.00 91.62 199 PRO A N 1
ATOM 1533 C CA . PRO A 1 199 ? -21.051 -8.856 14.872 1.00 91.62 199 PRO A CA 1
ATOM 1534 C C . PRO A 1 199 ? -19.950 -9.595 14.107 1.00 91.62 199 PRO A C 1
ATOM 1536 O O . PRO A 1 199 ? -19.356 -9.081 13.156 1.00 91.62 199 PRO A O 1
ATOM 1539 N N . CYS A 1 200 ? -19.726 -10.836 14.512 1.00 89.81 200 CYS A N 1
ATOM 1540 C CA . CYS A 1 200 ? -18.838 -11.763 13.831 1.00 89.81 200 CYS A CA 1
ATOM 1541 C C . CYS A 1 200 ? -19.603 -12.626 12.836 1.00 89.81 200 CYS A C 1
ATOM 1543 O O . CYS A 1 200 ? -20.727 -13.039 13.119 1.00 89.81 200 CYS A O 1
ATOM 1545 N N . SER A 1 201 ? -18.996 -12.852 11.668 1.00 78.44 201 SER A N 1
ATOM 1546 C CA . SER A 1 201 ? -19.536 -13.700 10.598 1.00 78.44 201 SER A CA 1
ATOM 1547 C C . SER A 1 201 ? -18.883 -15.073 10.571 1.00 78.44 201 SER A C 1
ATOM 1549 O O . SER A 1 201 ? -17.664 -15.152 10.846 1.00 78.44 201 SER A O 1
#

Sequence (201 aa):
MLGGRRPIDTAYVARQLALDLRHADSLERAGQWDGAELRYREIALDVPGRPEGRLALARADEIGKRDALLTLREHIRLSAETDLSDATREFSALQAARTSPSALAPETLLERIGVESLRRRAASPDSTQRDAALRRLSNIAAWVSFYEPRSFLAAGEPARAAASLRAAAMLGPLRGESCDLVRRTAEQLPREDAQRLPPCS

Foldseek 3Di:
DDPPPD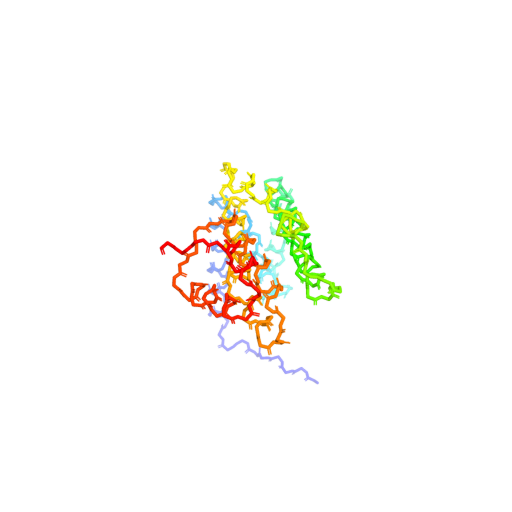PPDPPVVVVVLVVLLVVLVVCVVVVVLVVSLVSLCVSLVVDPPDPSSVVSPVVSVVSCPDPVNVVVVVVVVVVVVVLVVLVVQLVVLVVCCVPPPAHDALVSSCVSSVLVVLVVQCPDPPPVSNVSSVVVLVVLLCCLLPVQLVVCVVVLNLRNSQNSQVNSVVSHAHEDVSVVSLVSSLVSDDVVSNVVHDDHD

pLDDT: mean 91.84, std 10.27, range [37.97, 98.12]